Protein AF-A0A498M0D1-F1 (afdb_monomer)

Organism: Labeo rohita (NCBI:txid84645)

Structure (mmCIF, N/CA/C/O backbone):
data_AF-A0A498M0D1-F1
#
_entry.id   AF-A0A498M0D1-F1
#
loop_
_atom_site.group_PDB
_atom_site.id
_atom_site.type_symbol
_atom_site.label_atom_id
_atom_site.label_alt_id
_atom_site.label_comp_id
_atom_site.label_asym_id
_atom_site.label_entity_id
_atom_site.label_seq_id
_atom_site.pdbx_PDB_ins_code
_atom_site.Cartn_x
_atom_site.Cartn_y
_atom_site.Cartn_z
_atom_site.occupancy
_atom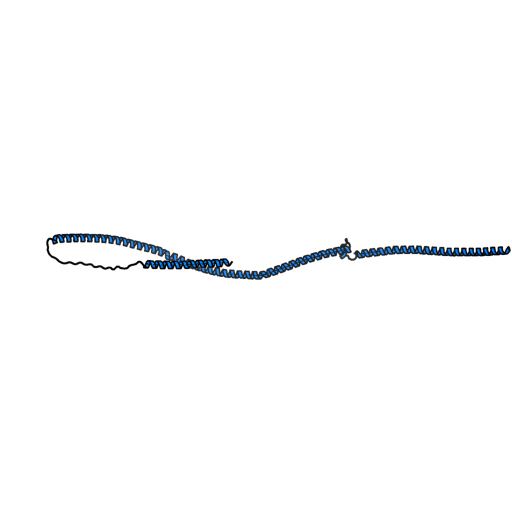_site.B_iso_or_equiv
_atom_site.auth_seq_id
_atom_site.auth_comp_id
_atom_site.auth_asym_id
_atom_site.auth_atom_id
_atom_site.pdbx_PDB_model_num
ATOM 1 N N . MET A 1 1 ? -21.155 -24.812 27.398 1.00 53.28 1 MET A N 1
ATOM 2 C CA . MET A 1 1 ? -21.238 -24.329 28.793 1.00 53.28 1 MET A CA 1
ATOM 3 C C . MET A 1 1 ? -22.606 -24.640 29.416 1.00 53.28 1 MET A C 1
ATOM 5 O O . MET A 1 1 ? -22.862 -24.181 30.516 1.00 53.28 1 MET A O 1
ATOM 9 N N . ASP A 1 2 ? -23.469 -25.435 28.761 1.00 56.06 2 ASP A N 1
ATOM 10 C CA . ASP A 1 2 ? -24.829 -25.726 29.251 1.00 56.06 2 ASP A CA 1
ATOM 11 C C . ASP A 1 2 ? -24.933 -26.998 30.116 1.00 56.06 2 ASP A C 1
ATOM 13 O O . ASP A 1 2 ? -25.926 -27.178 30.810 1.00 56.06 2 ASP A O 1
ATOM 17 N N . GLY A 1 3 ? -23.898 -27.852 30.126 1.00 59.16 3 GLY A N 1
ATOM 18 C CA . GLY A 1 3 ? -23.880 -29.101 30.904 1.00 59.16 3 GLY A CA 1
ATOM 19 C C . GLY A 1 3 ? -23.944 -28.883 32.419 1.00 59.16 3 GLY A C 1
ATOM 20 O O . GLY A 1 3 ? -24.734 -29.533 33.097 1.00 59.16 3 GLY A O 1
ATOM 21 N N . ASP A 1 4 ? -23.211 -27.891 32.932 1.00 62.28 4 ASP A N 1
ATOM 22 C CA . ASP A 1 4 ? -23.174 -27.584 34.370 1.00 62.28 4 ASP A CA 1
ATOM 23 C C . ASP A 1 4 ? -24.524 -27.059 34.891 1.00 62.28 4 ASP A C 1
ATOM 25 O O . ASP A 1 4 ? -24.850 -27.214 36.066 1.00 62.28 4 ASP A O 1
ATOM 29 N N . SER A 1 5 ? -25.351 -26.444 34.033 1.00 70.25 5 SER A N 1
ATOM 30 C CA . SER A 1 5 ? -26.654 -25.910 34.451 1.00 70.25 5 SER A CA 1
ATOM 31 C C . SER A 1 5 ? -27.691 -27.008 34.680 1.00 70.25 5 SER A C 1
ATOM 33 O O . SER A 1 5 ? -28.545 -26.860 35.558 1.00 70.25 5 SER A O 1
ATOM 35 N N . ASP A 1 6 ? -27.630 -28.090 33.909 1.00 79.00 6 ASP A N 1
ATOM 36 C CA . ASP A 1 6 ? -28.590 -29.187 34.010 1.00 79.00 6 ASP A CA 1
ATOM 37 C C . ASP A 1 6 ? -28.218 -30.170 35.127 1.00 79.00 6 ASP A C 1
ATOM 39 O O . ASP A 1 6 ? -29.108 -30.667 35.819 1.00 79.00 6 ASP A O 1
ATOM 43 N N . GLU A 1 7 ? -26.925 -30.340 35.411 1.00 83.69 7 GLU A N 1
ATOM 44 C CA . GLU A 1 7 ? -26.452 -31.109 36.569 1.00 83.69 7 GLU A CA 1
ATOM 45 C C . GLU A 1 7 ? -26.868 -30.449 37.899 1.00 83.69 7 GLU A C 1
ATOM 47 O O . GLU A 1 7 ? -27.375 -31.115 38.805 1.00 83.69 7 GLU A O 1
ATOM 52 N N . ILE A 1 8 ? -26.795 -29.114 37.983 1.00 83.75 8 ILE A N 1
ATOM 53 C CA . ILE A 1 8 ? -27.254 -28.350 39.156 1.00 83.75 8 ILE A CA 1
ATOM 54 C C . ILE A 1 8 ? -28.777 -28.458 39.346 1.00 83.75 8 ILE A C 1
ATOM 56 O O . ILE A 1 8 ? -29.251 -28.567 40.479 1.00 83.75 8 ILE A O 1
ATOM 60 N N . LYS A 1 9 ? -29.567 -28.445 38.263 1.00 85.31 9 LYS A N 1
ATOM 61 C CA . LYS A 1 9 ? -31.032 -28.603 38.347 1.00 85.31 9 LYS A CA 1
ATOM 62 C C . LYS A 1 9 ? -31.425 -29.986 38.852 1.00 85.31 9 LYS A C 1
ATOM 64 O O . LYS A 1 9 ? -32.325 -30.086 39.687 1.00 85.31 9 LYS A O 1
ATOM 69 N N . GLU A 1 10 ? -30.754 -31.030 38.374 1.00 90.19 10 GLU A N 1
ATOM 70 C CA . GLU A 1 10 ? -31.034 -32.400 38.804 1.00 90.19 10 GLU A CA 1
ATOM 71 C C . GLU A 1 10 ? -30.639 -32.608 40.271 1.00 90.19 10 GLU A C 1
ATOM 73 O O . GLU A 1 10 ? -31.400 -33.183 41.053 1.00 90.19 10 GLU A O 1
ATOM 78 N N . GLN A 1 11 ? -29.517 -32.022 40.698 1.00 90.88 11 GLN A N 1
ATOM 79 C CA . GLN A 1 11 ? -29.103 -32.046 42.099 1.00 90.88 11 GLN A CA 1
ATOM 80 C C . GLN A 1 11 ? -30.111 -31.330 43.014 1.00 90.88 11 GLN A C 1
ATOM 82 O O . GLN A 1 11 ? -30.456 -31.844 44.081 1.00 90.88 11 GLN A O 1
ATOM 87 N N . LEU A 1 12 ? -30.649 -30.184 42.584 1.00 89.62 12 LEU A N 1
ATOM 88 C CA . LEU A 1 12 ? -31.667 -29.450 43.340 1.00 89.62 12 LEU A CA 1
ATOM 89 C C . LEU A 1 12 ? -32.985 -30.235 43.431 1.00 89.62 12 LEU A C 1
ATOM 91 O O . LEU A 1 12 ? -33.623 -30.264 44.484 1.00 89.62 12 LEU A O 1
ATOM 95 N N . ARG A 1 13 ? -33.373 -30.921 42.351 1.00 93.69 13 ARG A N 1
ATOM 96 C CA . ARG A 1 13 ? -34.568 -31.774 42.303 1.00 93.69 13 ARG A CA 1
ATOM 97 C C . ARG A 1 13 ? -34.481 -32.934 43.295 1.00 93.69 13 ARG A C 1
ATOM 99 O O . ARG A 1 13 ? -35.429 -33.155 44.049 1.00 93.69 13 ARG A O 1
ATOM 106 N N . LEU A 1 14 ? -33.341 -33.625 43.341 1.00 93.81 14 LEU A N 1
ATOM 107 C CA . LEU A 1 14 ? -33.091 -34.702 44.306 1.00 93.81 14 LEU A CA 1
ATOM 108 C C . LEU A 1 14 ? -33.138 -34.187 45.752 1.00 93.81 14 LEU A C 1
ATOM 110 O O . LEU A 1 14 ? -33.705 -34.837 46.632 1.00 93.81 14 LEU A O 1
ATOM 114 N N . GLN A 1 15 ? -32.606 -32.986 45.995 1.00 88.62 15 GLN A N 1
ATOM 115 C CA . GLN A 1 15 ? -32.616 -32.368 47.320 1.00 88.62 15 GLN A CA 1
ATOM 116 C C . GLN A 1 15 ? -34.038 -32.009 47.791 1.00 88.62 15 GLN A C 1
ATOM 118 O O . GLN A 1 15 ? -34.379 -32.229 48.956 1.00 88.62 15 GLN A O 1
ATOM 123 N N . PHE A 1 16 ? -34.895 -31.521 46.887 1.00 91.75 16 PHE A N 1
ATOM 124 C CA . PHE A 1 16 ? -36.312 -31.267 47.174 1.00 91.75 16 PHE A CA 1
ATOM 125 C C . PHE A 1 16 ? -37.091 -32.554 47.458 1.00 91.75 16 PHE A C 1
ATOM 127 O O . PHE A 1 16 ? -37.896 -32.587 48.392 1.00 91.75 16 PHE A O 1
ATOM 134 N N . GLN A 1 17 ? -36.828 -33.621 46.702 1.00 93.75 17 GLN A N 1
ATOM 135 C CA . GLN A 1 17 ? -37.486 -34.910 46.901 1.00 93.75 17 GLN A CA 1
ATOM 136 C C . GLN A 1 17 ? -37.159 -35.513 48.277 1.00 93.75 17 GLN A C 1
ATOM 138 O O . GLN A 1 17 ? -38.070 -35.905 49.008 1.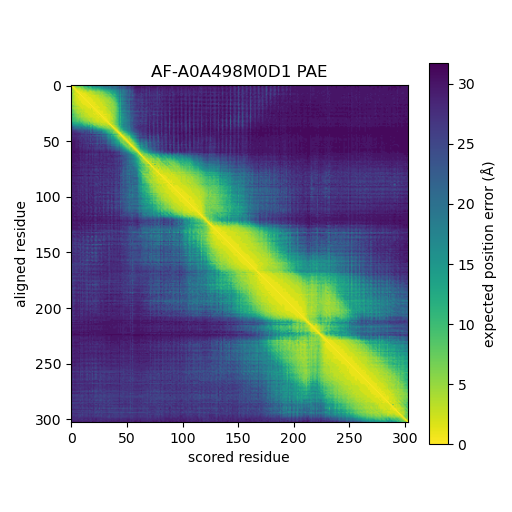00 93.75 17 GLN A O 1
ATOM 143 N N . ALA A 1 18 ? -35.885 -35.491 48.685 1.00 89.88 18 ALA A N 1
ATOM 144 C CA . ALA A 1 18 ? -35.465 -35.969 50.004 1.00 89.88 18 ALA A CA 1
ATOM 145 C C . ALA A 1 18 ? -36.118 -35.178 51.155 1.00 89.88 18 ALA A C 1
ATOM 147 O O . ALA A 1 18 ? -36.526 -35.750 52.170 1.00 89.88 18 ALA A O 1
ATOM 148 N N . LEU A 1 19 ? -36.264 -33.858 50.994 1.00 92.00 19 LEU A N 1
ATOM 149 C CA . LEU A 1 19 ? -36.920 -33.008 51.989 1.00 92.00 19 LEU A CA 1
ATOM 150 C C . LEU A 1 19 ? -38.415 -33.347 52.129 1.00 92.00 19 LEU A C 1
ATOM 152 O O . LEU A 1 19 ? -38.952 -33.364 53.241 1.00 92.00 19 LEU A O 1
ATOM 156 N N . GLN A 1 20 ? -39.081 -33.637 51.010 1.00 88.88 20 GLN A N 1
ATOM 157 C CA . GLN A 1 20 ? -40.499 -33.988 50.982 1.00 88.88 20 GLN A CA 1
ATOM 158 C C . GLN A 1 20 ? -40.753 -35.345 51.656 1.00 88.88 20 GLN A C 1
ATOM 160 O O . GLN A 1 20 ? -41.653 -35.457 52.493 1.00 88.88 20 GLN A O 1
ATOM 165 N N . GLU A 1 21 ? -39.907 -36.345 51.395 1.00 91.62 21 GLU A N 1
ATOM 166 C CA . GLU A 1 21 ? -39.961 -37.647 52.075 1.00 91.62 21 GLU A CA 1
ATOM 167 C C . GLU A 1 21 ? -39.735 -37.520 53.589 1.00 91.62 21 GLU A C 1
ATOM 169 O O . GLU A 1 21 ? -40.454 -38.129 54.389 1.00 91.62 21 GLU A O 1
ATOM 174 N N . GLN A 1 22 ? -38.798 -36.665 54.013 1.00 91.56 22 GLN A N 1
ATOM 175 C CA . GLN A 1 22 ? -38.526 -36.439 55.432 1.00 91.56 22 GLN A CA 1
ATOM 176 C C . GLN A 1 22 ? -39.728 -35.823 56.172 1.00 91.56 22 GLN A C 1
ATOM 178 O O . GLN A 1 22 ? -39.983 -36.161 57.335 1.00 91.56 22 GLN A O 1
ATOM 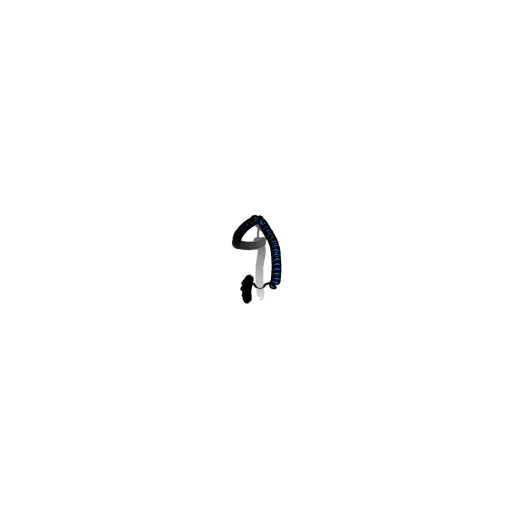183 N N . GLN A 1 23 ? -40.493 -34.935 55.526 1.00 85.31 23 GLN A N 1
ATOM 184 C CA . GLN A 1 23 ? -41.714 -34.380 56.118 1.00 85.31 23 GLN A CA 1
ATOM 185 C C . GLN A 1 23 ? -42.814 -35.436 56.274 1.00 85.31 23 GLN A C 1
ATOM 187 O O . GLN A 1 23 ? -43.438 -35.500 57.338 1.00 85.31 23 GLN A O 1
ATOM 192 N N . VAL A 1 24 ? -43.008 -36.298 55.270 1.00 88.19 24 VAL A N 1
ATOM 193 C CA . VAL A 1 24 ? -43.999 -37.388 55.327 1.00 88.19 24 VAL A CA 1
ATOM 194 C C . VAL A 1 24 ? -43.686 -38.341 56.484 1.00 88.19 24 VAL A C 1
ATOM 196 O O . VAL A 1 24 ? -44.561 -38.629 57.304 1.00 88.19 24 VAL A O 1
ATOM 199 N N . GLN A 1 25 ? -42.421 -38.736 56.646 1.00 90.75 25 GLN A N 1
ATOM 200 C CA . GLN A 1 25 ? -42.000 -39.601 57.754 1.00 90.75 25 GLN A CA 1
ATOM 201 C C . GLN A 1 25 ? -42.230 -38.965 59.137 1.00 90.75 25 GLN A C 1
ATOM 203 O O . GLN A 1 25 ? -42.614 -39.656 60.085 1.00 90.75 25 GLN A O 1
ATOM 208 N N . ARG A 1 26 ? -42.033 -37.645 59.284 1.00 88.12 26 ARG A N 1
ATOM 209 C CA . ARG A 1 26 ? -42.312 -36.933 60.550 1.00 88.12 26 ARG A CA 1
ATOM 210 C C . ARG A 1 26 ? -43.800 -36.929 60.897 1.00 88.12 26 ARG A C 1
ATOM 212 O O . ARG A 1 26 ? -44.146 -37.068 62.071 1.00 88.12 26 ARG A O 1
ATOM 219 N N . ILE A 1 27 ? -44.670 -36.772 59.900 1.00 87.94 27 ILE A N 1
ATOM 220 C CA . ILE A 1 27 ? -46.126 -36.825 60.091 1.00 87.94 27 ILE A CA 1
ATOM 221 C C . ILE A 1 27 ? -46.544 -38.238 60.508 1.00 87.94 27 ILE A C 1
ATOM 223 O O . ILE A 1 27 ? -47.302 -38.392 61.466 1.00 87.94 27 ILE A O 1
ATOM 227 N N . GLN A 1 28 ? -45.988 -39.263 59.862 1.00 85.69 28 GLN A N 1
ATOM 228 C CA . GLN A 1 28 ? -46.307 -40.659 60.154 1.00 85.69 28 GLN A CA 1
ATOM 229 C C . GLN A 1 28 ? -45.895 -41.066 61.578 1.00 85.69 28 GLN A C 1
ATOM 231 O O . GLN A 1 28 ? -46.720 -41.598 62.318 1.00 85.69 28 GLN A O 1
ATOM 236 N N . LYS A 1 29 ? -44.695 -40.675 62.035 1.00 89.69 29 LYS A N 1
ATOM 237 C CA . LYS A 1 29 ? -44.261 -40.895 63.430 1.00 89.69 29 LYS A CA 1
ATOM 238 C C . LYS A 1 29 ? -45.158 -40.199 64.461 1.00 89.69 29 LYS A C 1
ATOM 240 O O . LYS A 1 29 ? -45.427 -40.759 65.520 1.00 89.69 29 LYS A O 1
ATOM 245 N N . ARG A 1 30 ? -45.647 -38.984 64.174 1.00 83.00 30 ARG A N 1
ATOM 246 C CA . ARG A 1 30 ? -46.594 -38.282 65.066 1.00 83.00 30 ARG A CA 1
ATOM 247 C C . ARG A 1 30 ? -47.940 -38.998 65.152 1.00 83.00 30 ARG A C 1
ATOM 249 O O . ARG A 1 30 ? -48.537 -39.027 66.225 1.00 83.00 30 ARG A O 1
ATOM 256 N N . LEU A 1 31 ? -48.416 -39.560 64.041 1.00 78.00 31 LEU A N 1
ATOM 257 C CA . LEU A 1 31 ? -49.659 -40.332 64.011 1.00 78.00 31 LEU A CA 1
ATOM 258 C C . LEU A 1 31 ? -49.533 -41.642 64.795 1.00 78.00 31 LEU A C 1
ATOM 260 O O . LEU A 1 31 ? -50.461 -41.987 65.523 1.00 78.00 31 LEU A O 1
ATOM 264 N N . GLU A 1 32 ? -48.387 -42.321 64.707 1.00 80.56 32 GLU A N 1
ATOM 265 C CA . GLU A 1 32 ? -48.097 -43.524 65.495 1.00 80.56 32 GLU A CA 1
ATOM 266 C C . GLU A 1 32 ? -48.033 -43.218 66.995 1.00 80.56 32 GLU A C 1
ATOM 268 O O . GLU A 1 32 ? -48.747 -43.858 67.760 1.00 80.56 32 GLU A O 1
ATOM 273 N N . MET A 1 33 ? -47.302 -42.174 67.413 1.00 75.44 33 MET A N 1
ATOM 274 C CA . MET A 1 33 ? -47.232 -41.760 68.828 1.00 75.44 33 MET A CA 1
ATOM 275 C C . MET A 1 33 ? -48.608 -41.385 69.403 1.00 75.44 33 MET A C 1
ATOM 277 O O . MET A 1 33 ? -48.944 -41.743 70.529 1.00 75.44 33 MET A O 1
ATOM 281 N N . LYS A 1 34 ? -49.460 -40.721 68.608 1.00 73.12 34 LYS A N 1
ATOM 282 C CA . LYS A 1 34 ? -50.834 -40.367 69.009 1.00 73.12 34 LYS A CA 1
ATOM 283 C C . LYS A 1 34 ? -51.794 -41.569 69.009 1.00 73.12 34 LYS A C 1
ATOM 285 O O . LYS A 1 34 ? -52.930 -41.461 69.483 1.00 73.12 34 LYS A O 1
ATOM 290 N N . LYS A 1 35 ? -51.384 -42.703 68.434 1.00 69.69 35 LYS A N 1
ATOM 291 C CA . LYS A 1 35 ? -52.111 -43.974 68.513 1.00 69.69 35 LYS A CA 1
ATOM 292 C C . LYS A 1 35 ? -51.729 -44.726 69.791 1.00 69.69 35 LYS A C 1
ATOM 294 O O . LYS A 1 35 ? -52.626 -45.231 70.449 1.00 69.69 35 LYS A O 1
ATOM 299 N N . THR A 1 36 ? -50.457 -44.700 70.194 1.00 60.38 36 THR A N 1
ATOM 300 C CA . THR A 1 36 ? -49.970 -45.334 71.433 1.00 60.38 36 THR A CA 1
ATOM 301 C C . THR A 1 36 ? -50.411 -44.626 72.717 1.00 60.38 36 THR A C 1
ATOM 303 O O . THR A 1 36 ? -50.593 -45.292 73.730 1.00 60.38 36 THR A O 1
ATOM 306 N N . GLU A 1 37 ? -50.628 -43.305 72.703 1.00 57.00 37 GLU A N 1
ATOM 307 C CA . GLU A 1 37 ? -51.118 -42.584 73.896 1.00 57.00 37 GLU A CA 1
ATOM 308 C C . GLU A 1 37 ? -52.621 -42.753 74.172 1.00 57.00 37 GLU A C 1
ATOM 310 O O . GLU A 1 37 ? -53.064 -42.498 75.288 1.00 57.00 37 GLU A O 1
ATOM 315 N N . ARG A 1 38 ? -53.421 -43.213 73.200 1.00 52.75 38 ARG A N 1
ATOM 316 C CA . ARG A 1 38 ? -54.873 -43.397 73.390 1.00 52.75 38 ARG A CA 1
ATOM 317 C C . ARG A 1 38 ? -55.269 -44.701 74.093 1.00 52.75 38 ARG A C 1
ATOM 319 O O . ARG A 1 38 ? -56.415 -44.805 74.506 1.00 52.75 38 ARG A O 1
ATOM 326 N N . ASP A 1 39 ? -54.339 -45.635 74.292 1.00 50.53 39 ASP A N 1
ATOM 327 C CA . ASP A 1 39 ? -54.596 -46.930 74.950 1.00 50.53 39 ASP A CA 1
ATOM 328 C C . ASP A 1 39 ? -54.355 -46.924 76.476 1.00 50.53 39 ASP A C 1
ATOM 330 O O . ASP A 1 39 ? -54.381 -47.973 77.117 1.00 50.53 39 ASP A O 1
ATOM 334 N N . LYS A 1 40 ? -54.120 -45.760 77.101 1.00 55.38 40 LYS A N 1
ATOM 335 C CA . LYS A 1 40 ? -53.915 -45.651 78.557 1.00 55.38 40 LYS A CA 1
ATOM 336 C C . LYS A 1 40 ? -54.735 -44.512 79.160 1.00 55.38 40 LYS A C 1
ATOM 338 O O . LYS A 1 40 ? -54.225 -43.401 79.256 1.00 55.38 40 LYS A O 1
ATOM 343 N N . THR A 1 41 ? -55.977 -44.762 79.582 1.00 39.19 41 THR A N 1
ATOM 344 C CA . THR A 1 41 ? -56.642 -44.045 80.700 1.00 39.19 41 THR A CA 1
ATOM 345 C C . THR A 1 41 ? -58.009 -44.667 81.028 1.00 39.19 41 THR A C 1
ATOM 347 O O . THR A 1 41 ? -58.878 -44.753 80.168 1.00 39.19 41 THR A O 1
ATOM 350 N N . ASP A 1 42 ? -58.173 -45.093 82.284 1.00 41.56 42 ASP A N 1
ATOM 351 C CA . ASP A 1 42 ? -59.377 -45.675 82.904 1.00 41.56 42 ASP A CA 1
ATOM 352 C C . ASP A 1 42 ? -60.036 -44.614 83.825 1.00 41.56 42 ASP A C 1
ATOM 354 O O . ASP A 1 42 ? -59.291 -43.956 84.563 1.00 41.56 42 ASP A O 1
ATOM 358 N N . PRO A 1 43 ? -61.366 -44.369 83.797 1.00 51.25 43 PRO A N 1
ATOM 359 C CA . PRO A 1 43 ? -62.006 -43.333 84.606 1.00 51.25 43 PRO A CA 1
ATOM 360 C C . PRO A 1 43 ? -62.969 -43.914 85.654 1.00 51.25 43 PRO A C 1
ATOM 362 O O . PRO A 1 43 ? -63.992 -44.484 85.290 1.00 51.25 43 PRO A O 1
ATOM 365 N N . ASN A 1 44 ? -62.729 -43.677 86.951 1.00 36.59 44 ASN A N 1
ATOM 366 C CA . ASN A 1 44 ? -63.823 -43.552 87.927 1.00 36.59 44 ASN A CA 1
ATOM 367 C C . ASN A 1 44 ? -63.377 -43.003 89.293 1.00 36.59 44 ASN A C 1
ATOM 369 O O . ASN A 1 44 ? -62.556 -43.600 89.983 1.00 36.59 44 ASN A O 1
ATOM 373 N N . ALA A 1 45 ? -64.005 -41.905 89.714 1.00 39.53 45 ALA A N 1
ATOM 374 C CA . ALA A 1 45 ? -64.087 -41.456 91.103 1.00 39.53 45 ALA A CA 1
ATOM 375 C C . ALA A 1 45 ? -65.427 -40.726 91.313 1.00 39.53 45 ALA A C 1
ATOM 377 O O . ALA A 1 45 ? -65.777 -39.883 90.483 1.00 39.53 45 ALA A O 1
ATOM 378 N N . PRO A 1 46 ? -66.150 -40.993 92.416 1.00 42.56 46 PRO A N 1
ATOM 379 C CA . PRO A 1 46 ? -67.137 -40.053 92.945 1.00 42.56 46 PRO A CA 1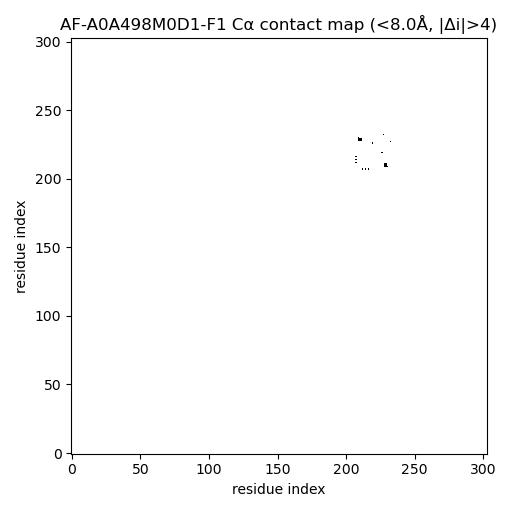
ATOM 380 C C . PRO A 1 46 ? -66.920 -39.736 94.447 1.00 42.56 46 PRO A C 1
ATOM 382 O O . PRO A 1 46 ? -66.496 -40.615 95.199 1.00 42.56 46 PRO A O 1
ATOM 385 N N . PRO A 1 47 ? -67.230 -38.508 94.917 1.00 51.97 47 PRO A N 1
ATOM 386 C CA . PRO A 1 47 ? -67.194 -38.136 96.336 1.00 51.97 47 PRO A CA 1
ATOM 387 C C . PRO A 1 47 ? -68.607 -37.933 96.922 1.00 51.97 47 PRO A C 1
ATOM 389 O O . PRO A 1 47 ? -69.491 -37.494 96.192 1.00 51.97 47 PRO A O 1
ATOM 392 N N . LEU A 1 48 ? -68.804 -38.150 98.234 1.00 34.38 48 LEU A N 1
ATOM 393 C CA . LEU A 1 48 ? -69.513 -37.199 99.116 1.00 34.38 48 LEU A CA 1
ATOM 394 C C . LEU A 1 48 ? -69.515 -37.598 100.611 1.00 34.38 48 LEU A C 1
ATOM 396 O O . LEU A 1 48 ? -69.426 -38.762 100.981 1.00 34.38 48 LEU A O 1
ATOM 400 N N . SER A 1 49 ? -69.649 -36.547 101.416 1.00 40.50 49 SER A N 1
ATOM 401 C CA . SER A 1 49 ? -69.758 -36.352 102.869 1.00 40.50 49 SER A CA 1
ATOM 402 C C . SER A 1 49 ? -71.025 -36.877 103.568 1.00 40.50 49 SER A C 1
ATOM 404 O O . SER A 1 49 ? -72.090 -36.832 102.958 1.00 40.50 49 SER A O 1
ATOM 406 N N . SER A 1 50 ? -70.964 -37.110 104.892 1.00 32.62 50 SER A N 1
ATOM 407 C CA . SER A 1 50 ? -72.034 -36.716 105.840 1.00 32.62 50 SER A CA 1
ATOM 408 C C . SER A 1 50 ? -71.575 -36.744 107.309 1.00 32.62 50 SER A C 1
ATOM 410 O O . SER A 1 50 ? -70.908 -37.684 107.735 1.00 32.62 50 SER A O 1
ATOM 412 N N . LEU A 1 51 ? -71.970 -35.712 108.056 1.00 36.62 51 LEU A N 1
ATOM 413 C CA . LEU A 1 51 ? -71.816 -35.493 109.499 1.00 36.62 51 LEU A CA 1
ATOM 414 C C . LEU A 1 51 ? -73.082 -35.923 110.274 1.00 36.62 51 LEU A C 1
ATOM 416 O O . LEU A 1 51 ? -74.140 -36.100 109.676 1.00 36.62 51 LEU A O 1
ATOM 420 N N . ASP A 1 52 ? -72.916 -35.940 111.601 1.00 32.66 52 ASP A N 1
ATOM 421 C CA . ASP A 1 52 ? -73.896 -35.742 112.688 1.00 32.66 52 ASP A CA 1
ATOM 422 C C . ASP A 1 52 ? -74.632 -36.928 113.355 1.00 32.66 52 ASP A C 1
ATOM 424 O O . ASP A 1 52 ? -75.663 -37.434 112.921 1.00 32.66 52 ASP A O 1
ATOM 428 N N . ASN A 1 53 ? -74.024 -37.309 114.486 1.00 42.75 53 ASN A N 1
ATOM 429 C CA . ASN A 1 53 ? -74.510 -37.454 115.870 1.00 42.75 53 ASN A CA 1
ATOM 430 C C . ASN A 1 53 ? -75.977 -37.084 116.218 1.00 42.75 53 ASN A C 1
ATOM 432 O O . ASN A 1 53 ? -76.474 -36.063 115.756 1.00 42.75 53 ASN A O 1
ATOM 436 N N . ILE A 1 54 ? -76.590 -37.835 117.157 1.00 37.97 54 ILE A N 1
ATOM 437 C CA . ILE A 1 54 ? -77.201 -37.367 118.436 1.00 37.97 54 ILE A CA 1
ATOM 438 C C . ILE A 1 54 ? -77.850 -38.545 119.214 1.00 37.97 54 ILE A C 1
ATOM 440 O O . ILE A 1 54 ? -78.743 -39.221 118.714 1.00 37.97 54 ILE A O 1
ATOM 444 N N . SER A 1 55 ? -77.344 -38.725 120.445 1.00 41.62 55 SER A N 1
ATOM 445 C CA . SER A 1 55 ? -77.944 -39.042 121.768 1.00 41.62 55 SER A CA 1
ATOM 446 C C . SER A 1 55 ? -79.342 -39.671 121.935 1.00 41.62 55 SER A C 1
ATOM 448 O O . SER A 1 55 ? -80.291 -39.244 121.288 1.00 41.62 55 SER A O 1
ATOM 450 N N . PHE A 1 56 ? -79.458 -40.571 122.930 1.00 29.02 56 PHE A N 1
ATOM 451 C CA . PHE A 1 56 ? -80.378 -40.596 124.106 1.00 29.02 56 PHE A CA 1
ATOM 452 C C . PHE A 1 56 ? -80.221 -41.998 124.774 1.00 29.02 56 PHE A C 1
ATOM 454 O O . PHE A 1 56 ? -79.879 -42.943 124.070 1.00 29.02 56 PHE A O 1
ATOM 461 N N . THR A 1 57 ? -80.335 -42.282 126.077 1.00 34.50 57 THR A N 1
ATOM 462 C CA . THR A 1 57 ? -81.172 -41.807 127.198 1.00 34.50 57 THR A CA 1
ATOM 463 C C . THR A 1 57 ? -80.578 -42.360 128.509 1.00 34.50 57 THR A C 1
ATOM 465 O O . THR A 1 57 ? -79.890 -43.380 128.496 1.00 34.50 57 THR A O 1
ATOM 468 N N . GLU A 1 58 ? -80.904 -41.686 129.608 1.00 36.72 58 GLU A N 1
ATOM 469 C CA . GLU A 1 58 ? -80.606 -41.956 131.021 1.00 36.72 58 GLU A CA 1
ATOM 470 C C . GLU A 1 58 ? -81.147 -43.305 131.543 1.00 36.72 58 GLU A C 1
ATOM 472 O O . GLU A 1 58 ? -82.204 -43.751 131.102 1.00 36.72 58 GLU A O 1
ATOM 477 N N . GLU A 1 59 ? -80.430 -43.936 132.486 1.00 34.16 59 GLU A N 1
ATOM 478 C CA . GLU A 1 59 ? -80.855 -44.194 133.884 1.00 34.16 59 GLU A CA 1
ATOM 479 C C . GLU A 1 59 ? -79.930 -45.231 134.579 1.00 34.16 59 GLU A C 1
ATOM 481 O O . GLU A 1 59 ? -79.287 -46.052 133.926 1.00 34.16 59 GLU A O 1
ATOM 486 N N . ASP A 1 60 ? -79.891 -45.152 135.914 1.00 38.59 60 ASP A N 1
ATOM 487 C CA . ASP A 1 60 ? -79.135 -45.908 136.933 1.00 38.59 60 ASP A CA 1
ATOM 488 C C . ASP A 1 60 ? -77.729 -45.393 137.328 1.00 38.59 60 ASP A C 1
ATOM 490 O O . ASP A 1 60 ? -76.685 -45.737 136.763 1.00 38.59 60 ASP A O 1
ATOM 494 N N . ASP A 1 61 ? -77.772 -44.557 138.376 1.00 49.56 61 ASP A N 1
ATOM 495 C CA . ASP A 1 61 ? -76.716 -43.908 139.159 1.00 49.56 61 ASP A CA 1
ATOM 496 C C . ASP A 1 61 ? -75.963 -44.879 140.091 1.00 49.56 61 ASP A C 1
ATOM 498 O O . ASP A 1 61 ? -76.571 -45.652 140.831 1.00 49.56 61 ASP A O 1
ATOM 502 N N . ASP A 1 62 ? -74.627 -44.788 140.062 1.00 52.09 62 ASP A N 1
ATOM 503 C CA . ASP A 1 62 ? -73.686 -44.708 141.214 1.00 52.09 62 ASP A CA 1
ATOM 504 C C . ASP A 1 62 ? -72.339 -45.422 140.920 1.00 52.09 62 ASP A C 1
ATOM 506 O O . ASP A 1 62 ? -71.296 -45.083 141.471 1.00 52.09 62 ASP A O 1
ATOM 510 N N . MET A 1 63 ? -72.291 -46.336 139.939 1.00 52.56 63 MET A N 1
ATOM 511 C CA . MET A 1 63 ? -71.027 -46.813 139.316 1.00 52.56 63 MET A CA 1
ATOM 512 C C . MET A 1 63 ? -70.719 -46.119 137.979 1.00 52.56 63 MET A C 1
ATOM 514 O O . MET A 1 63 ? -69.571 -46.072 137.528 1.00 52.56 63 MET A O 1
ATOM 518 N N . THR A 1 64 ? -71.750 -45.550 137.365 1.00 52.59 64 THR A N 1
ATOM 519 C CA . THR A 1 64 ? -71.744 -44.676 136.186 1.00 52.59 64 THR A CA 1
ATOM 520 C C . THR A 1 64 ? -71.162 -43.306 136.499 1.00 52.59 64 THR A C 1
ATOM 522 O O . THR A 1 64 ? -70.520 -42.733 135.631 1.00 52.59 64 THR A O 1
ATOM 525 N N . ASP A 1 65 ? -71.294 -42.801 137.726 1.00 54.62 65 ASP A N 1
ATOM 526 C CA . ASP A 1 65 ? -70.939 -41.417 138.059 1.00 54.62 65 ASP A CA 1
ATOM 527 C C . ASP A 1 65 ? -69.416 -41.206 138.183 1.00 54.62 65 ASP A C 1
ATOM 529 O O . ASP A 1 65 ? -68.860 -40.224 137.696 1.00 54.62 65 ASP A O 1
ATOM 533 N N . VAL A 1 66 ? -68.682 -42.200 138.701 1.00 55.12 66 VAL A N 1
ATOM 534 C CA . VAL A 1 66 ? -67.203 -42.194 138.708 1.00 55.12 66 VAL A CA 1
ATOM 535 C C . VAL A 1 66 ? -66.633 -42.397 137.298 1.00 55.12 66 VAL A C 1
ATOM 537 O O . VAL A 1 66 ? -65.606 -41.810 136.947 1.00 55.12 66 VAL A O 1
ATOM 540 N N . PHE A 1 67 ? -67.290 -43.218 136.472 1.00 55.97 67 PHE A N 1
ATOM 541 C CA . PHE A 1 67 ? -66.893 -43.446 135.081 1.00 55.97 67 PHE A CA 1
ATOM 542 C C . PHE A 1 67 ? -67.188 -42.219 134.208 1.00 55.97 67 PHE A C 1
ATOM 544 O O . PHE A 1 67 ? -66.301 -41.762 133.492 1.00 55.97 67 PHE A O 1
ATOM 551 N N . ASN A 1 68 ? -68.373 -41.622 134.343 1.00 60.88 68 ASN A N 1
ATOM 552 C CA . ASN A 1 68 ? -68.788 -40.404 133.656 1.00 60.88 68 ASN A CA 1
ATOM 553 C C . ASN A 1 68 ? -67.968 -39.199 134.107 1.00 60.88 68 ASN A C 1
ATOM 555 O O . ASN A 1 68 ? -67.511 -38.454 133.253 1.00 60.88 68 ASN A O 1
ATOM 559 N N . ALA A 1 69 ? -67.673 -39.030 135.399 1.00 65.12 69 ALA A N 1
ATOM 560 C CA . ALA A 1 69 ? -66.783 -37.963 135.854 1.00 65.12 69 ALA A CA 1
ATOM 561 C C . ALA A 1 69 ? -65.381 -38.092 135.239 1.00 65.12 69 ALA A C 1
ATOM 563 O O . ALA A 1 69 ? -64.791 -37.095 134.831 1.00 65.12 69 ALA A O 1
ATOM 564 N N . ARG A 1 70 ? -64.856 -39.318 135.106 1.00 64.62 70 ARG A N 1
ATOM 565 C CA . ARG A 1 70 ? -63.534 -39.568 134.511 1.00 64.62 70 ARG A CA 1
ATOM 566 C C . ARG A 1 70 ? -63.524 -39.415 132.990 1.00 64.62 70 ARG A C 1
ATOM 568 O O . ARG A 1 70 ? -62.551 -38.899 132.449 1.00 64.62 70 ARG A O 1
ATOM 575 N N . VAL A 1 71 ? -64.589 -39.833 132.309 1.00 66.69 71 VAL A N 1
ATOM 576 C CA . VAL A 1 71 ? -64.769 -39.636 130.863 1.00 66.69 71 VAL A CA 1
ATOM 577 C C . VAL A 1 71 ? -64.967 -38.155 130.551 1.00 66.69 71 VAL A C 1
ATOM 579 O O . VAL A 1 71 ? -64.254 -37.632 129.707 1.00 66.69 71 VAL A O 1
ATOM 582 N N . MET A 1 72 ? -65.812 -37.449 131.302 1.00 70.38 72 MET A N 1
ATOM 583 C CA . MET A 1 72 ? -66.020 -36.004 131.170 1.00 70.38 72 MET A CA 1
ATOM 584 C C . MET A 1 72 ? -64.753 -35.211 131.492 1.00 70.38 72 MET A C 1
ATOM 586 O O . MET A 1 72 ? -64.465 -34.211 130.840 1.00 70.38 72 MET A O 1
ATOM 590 N N . GLN A 1 73 ? -63.964 -35.642 132.478 1.00 71.12 73 GLN A N 1
ATOM 591 C CA . GLN A 1 73 ? -62.685 -35.008 132.786 1.00 71.12 73 GLN A CA 1
ATOM 592 C C . GLN A 1 73 ? -61.650 -35.250 131.677 1.00 71.12 73 GLN A C 1
ATOM 594 O O . GLN A 1 73 ? -60.981 -34.300 131.279 1.00 71.12 73 GLN A O 1
ATOM 599 N N . ASN A 1 74 ? -61.576 -36.467 131.126 1.00 76.50 74 ASN A N 1
ATOM 600 C CA . ASN A 1 74 ? -60.731 -36.780 129.969 1.00 76.50 74 ASN A CA 1
ATOM 601 C C . ASN A 1 74 ? -61.163 -36.016 128.709 1.00 76.50 74 ASN A C 1
ATOM 603 O O . ASN A 1 74 ? -60.314 -35.522 127.976 1.00 76.50 74 ASN A O 1
ATOM 607 N N . GLU A 1 75 ? -62.464 -35.897 128.443 1.00 77.94 75 GLU A N 1
ATOM 608 C CA . GLU A 1 75 ? -62.989 -35.114 127.320 1.00 77.94 75 GLU A CA 1
ATOM 609 C C . GLU A 1 75 ? -62.705 -33.624 127.500 1.00 77.94 75 GLU A C 1
ATOM 611 O O . GLU A 1 75 ? -62.320 -32.947 126.551 1.00 77.94 75 GLU A O 1
ATOM 616 N N . ASN A 1 76 ? -62.827 -33.101 128.720 1.00 74.38 76 ASN A N 1
ATOM 617 C CA . ASN A 1 76 ? -62.496 -31.709 129.010 1.00 74.38 76 ASN A CA 1
ATOM 618 C C . ASN A 1 76 ? -60.989 -31.443 128.848 1.00 74.38 76 ASN A C 1
ATOM 620 O O . ASN A 1 76 ? -60.606 -30.407 128.311 1.00 74.38 76 ASN A O 1
ATOM 624 N N . GLU A 1 77 ? -60.130 -32.386 129.238 1.00 80.81 77 GLU A N 1
ATOM 625 C CA . GLU A 1 77 ? -58.684 -32.307 128.999 1.00 80.81 77 GLU A CA 1
ATOM 626 C C . GLU A 1 77 ? -58.359 -32.359 127.494 1.00 80.81 77 GLU A C 1
ATOM 628 O O . GLU A 1 77 ? -57.648 -31.491 126.991 1.00 80.81 77 GLU A O 1
ATOM 633 N N . GLN A 1 78 ? -58.988 -33.263 126.734 1.00 82.75 78 GLN A N 1
ATOM 634 C CA . GLN A 1 78 ? -58.839 -33.342 125.274 1.00 82.75 78 GLN A CA 1
ATOM 635 C C . GLN A 1 78 ? -59.330 -32.083 124.550 1.00 82.75 78 GLN A C 1
ATOM 637 O O . GLN A 1 78 ? -58.688 -31.613 123.612 1.00 82.75 78 GLN A O 1
ATOM 642 N N . LEU A 1 79 ? -60.454 -31.504 124.979 1.00 85.62 79 LEU A N 1
ATOM 643 C CA . LEU A 1 79 ? -60.959 -30.247 124.427 1.00 85.62 79 LEU A CA 1
ATOM 644 C C . LEU A 1 79 ? -60.022 -29.080 124.751 1.00 85.62 79 LEU A C 1
ATOM 646 O O . LEU A 1 79 ? -59.811 -28.213 123.902 1.00 85.62 79 LEU A O 1
ATOM 650 N N . GLN A 1 80 ? -59.432 -29.048 125.947 1.00 84.50 80 GLN A N 1
ATOM 651 C CA . GLN A 1 80 ? -58.450 -28.028 126.320 1.00 84.50 80 GLN A CA 1
ATOM 652 C C . GLN A 1 80 ? -57.156 -28.148 125.508 1.00 84.50 80 GLN A C 1
ATOM 654 O O . GLN A 1 80 ? -56.619 -27.121 125.077 1.00 84.50 80 GLN A O 1
ATOM 659 N N . ASP A 1 81 ? -56.689 -29.368 125.251 1.00 87.56 81 ASP A N 1
ATOM 660 C CA . ASP A 1 81 ? -55.539 -29.627 124.385 1.00 87.56 81 ASP A CA 1
ATOM 661 C C . ASP A 1 81 ? -55.842 -29.257 122.930 1.00 87.56 81 ASP A C 1
ATOM 663 O O . ASP A 1 81 ? -55.063 -28.533 122.310 1.00 87.56 81 ASP A O 1
ATOM 667 N N . TYR A 1 82 ? -57.026 -29.603 122.417 1.00 89.56 82 TYR A N 1
ATOM 668 C CA . TYR A 1 82 ? -57.455 -29.208 121.074 1.00 89.56 82 TYR A CA 1
ATOM 669 C C . TYR A 1 82 ? -57.557 -27.683 120.919 1.00 89.56 82 TYR A C 1
ATOM 671 O O . TYR A 1 82 ? -57.116 -27.110 119.922 1.00 89.56 82 TYR A O 1
ATOM 679 N N . VAL A 1 83 ? -58.076 -26.977 121.930 1.00 87.88 83 VAL A N 1
ATOM 680 C CA . VAL A 1 83 ? -58.106 -25.504 121.946 1.00 87.88 83 VAL A CA 1
ATOM 681 C C . VAL A 1 83 ? -56.693 -24.917 121.966 1.00 87.88 83 VAL A C 1
ATOM 683 O O . VAL A 1 83 ? -56.456 -23.877 121.342 1.00 87.88 83 VAL A O 1
ATOM 686 N N . ARG A 1 84 ? -55.747 -25.556 122.661 1.00 90.38 84 ARG A N 1
ATOM 687 C CA . ARG A 1 84 ? -54.345 -25.126 122.688 1.00 90.38 84 ARG A CA 1
ATOM 688 C C . ARG A 1 84 ? -53.675 -25.330 121.333 1.00 90.38 84 ARG A C 1
ATOM 690 O O . ARG A 1 84 ? -53.101 -24.379 120.812 1.00 90.38 84 ARG A O 1
ATOM 697 N N . GLU A 1 85 ? -53.835 -26.500 120.723 1.00 89.62 85 GLU A N 1
ATOM 698 C CA . GLU A 1 85 ? -53.323 -26.792 119.381 1.00 89.62 85 GLU A CA 1
ATOM 699 C C . GLU A 1 85 ? -53.897 -25.842 118.3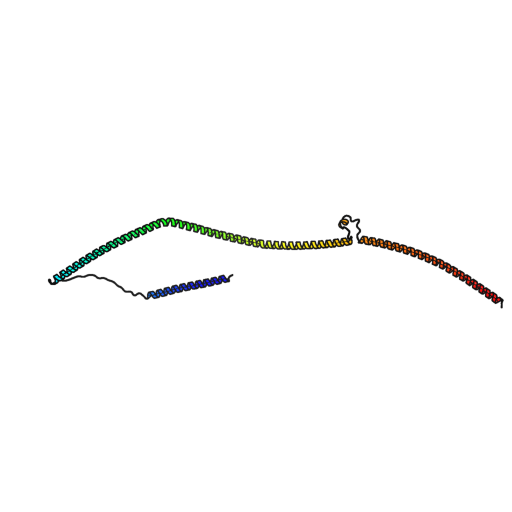27 1.00 89.62 85 GLU A C 1
ATOM 701 O O . GLU A 1 85 ? -53.151 -25.301 117.514 1.00 89.62 85 GLU A O 1
ATOM 706 N N . LEU A 1 86 ? -55.202 -25.556 118.371 1.00 89.25 86 LEU A N 1
ATOM 707 C CA . LEU A 1 86 ? -55.827 -24.586 117.469 1.00 89.25 86 LEU A CA 1
ATOM 708 C C . LEU A 1 86 ? -55.325 -23.157 117.693 1.00 89.25 86 LEU A C 1
ATOM 710 O O . LEU A 1 86 ? -55.254 -22.371 116.744 1.00 89.25 86 LEU A O 1
ATOM 714 N N . ARG A 1 87 ? -54.988 -22.780 118.931 1.00 91.88 87 ARG A N 1
ATOM 715 C CA . ARG A 1 87 ? -54.367 -21.478 119.216 1.00 91.88 87 ARG A CA 1
ATOM 716 C C . ARG A 1 87 ? -52.946 -21.408 118.676 1.00 91.88 87 ARG A C 1
ATOM 718 O O . ARG A 1 87 ? -52.600 -20.402 118.056 1.00 91.88 87 ARG A O 1
ATOM 725 N N . ASP A 1 88 ? -52.163 -22.460 118.865 1.00 93.81 88 ASP A N 1
ATOM 726 C CA . ASP A 1 88 ? -50.797 -22.545 118.350 1.00 93.81 88 ASP A CA 1
ATOM 727 C C . ASP A 1 88 ? -50.792 -22.561 116.815 1.00 93.81 88 ASP A C 1
ATOM 729 O O . ASP A 1 88 ? -50.002 -21.851 116.187 1.00 93.81 88 ASP A O 1
ATOM 733 N N . GLU A 1 89 ? -51.732 -23.279 116.192 1.00 93.50 89 GLU A N 1
ATOM 734 C CA . GLU A 1 89 ? -51.912 -23.299 114.741 1.00 93.50 89 GLU A CA 1
ATOM 735 C C . GLU A 1 89 ? -52.332 -21.936 114.194 1.00 93.50 89 GLU A C 1
ATOM 737 O O . GLU A 1 89 ? -51.714 -21.437 113.254 1.00 93.50 89 GLU A O 1
ATOM 742 N N . ASN A 1 90 ? -53.300 -21.267 114.826 1.00 91.00 90 ASN A N 1
ATOM 743 C CA . ASN A 1 90 ? -53.640 -19.892 114.463 1.00 91.00 90 ASN A CA 1
ATOM 744 C C . ASN A 1 90 ? -52.430 -18.956 114.599 1.00 91.00 90 ASN A C 1
ATOM 746 O O . ASN A 1 90 ? -52.194 -18.124 113.723 1.00 91.00 90 ASN A O 1
ATOM 750 N N . GLY A 1 91 ? -51.618 -19.115 115.649 1.00 94.88 91 GLY A N 1
ATOM 751 C CA . GLY A 1 91 ? -50.370 -18.370 115.819 1.00 94.88 91 GLY A CA 1
ATOM 752 C C . GLY A 1 91 ? -49.381 -18.589 114.667 1.00 94.88 91 GLY A C 1
ATOM 753 O O . GLY A 1 91 ? -48.822 -17.623 114.135 1.00 94.88 91 GLY A O 1
ATOM 754 N N . ARG A 1 92 ? -49.198 -19.842 114.227 1.00 95.75 92 ARG A N 1
ATOM 755 C CA . ARG A 1 92 ? -48.361 -20.188 113.064 1.00 95.75 92 ARG A CA 1
ATOM 756 C C . ARG A 1 92 ? -48.903 -19.588 111.768 1.00 95.75 92 ARG A C 1
ATOM 758 O O . ARG A 1 92 ? -48.131 -18.999 111.009 1.00 95.75 92 ARG A O 1
ATOM 765 N N . LEU A 1 93 ? -50.213 -19.675 111.542 1.00 94.12 93 LEU A N 1
ATOM 766 C CA . LEU A 1 93 ? -50.867 -19.125 110.354 1.00 94.12 93 LEU A CA 1
ATOM 767 C C . LEU A 1 93 ? -50.728 -17.600 110.272 1.00 94.12 93 LEU A C 1
ATOM 769 O O . LEU A 1 93 ? -50.379 -17.089 109.210 1.00 94.12 93 LEU A O 1
ATOM 773 N N . TYR A 1 94 ? -50.901 -16.865 111.377 1.00 95.00 94 TYR A N 1
ATOM 774 C CA . TYR A 1 94 ? -50.686 -15.411 111.388 1.00 95.00 94 TYR A CA 1
ATOM 775 C C . TYR A 1 94 ? -49.245 -15.026 111.043 1.00 95.00 94 TYR A C 1
ATOM 777 O O . TYR A 1 94 ? -49.019 -14.052 110.319 1.00 95.00 94 TYR A O 1
ATOM 785 N N . LYS A 1 95 ? -48.263 -15.795 111.526 1.00 95.00 95 LYS A N 1
ATOM 786 C CA . LYS A 1 95 ? -46.855 -15.556 111.199 1.00 95.00 95 LYS A CA 1
ATOM 787 C C . LYS A 1 95 ? -46.579 -15.787 109.711 1.00 95.00 95 LYS A C 1
ATOM 789 O O . LYS A 1 95 ? -45.983 -14.926 109.070 1.00 95.00 95 LYS A O 1
ATOM 794 N N . LEU A 1 96 ? -47.073 -16.894 109.154 1.00 95.62 96 LEU A N 1
ATOM 795 C CA . LEU A 1 96 ? -46.920 -17.206 107.732 1.00 95.62 96 LEU A CA 1
ATOM 796 C C . LEU A 1 96 ? -47.619 -16.172 106.836 1.00 95.62 96 LEU A C 1
ATOM 798 O O . LEU A 1 96 ? -47.069 -15.768 105.812 1.00 95.62 96 LEU A O 1
ATOM 802 N N . LEU A 1 97 ? -48.808 -15.711 107.232 1.00 94.25 97 LEU A N 1
ATOM 803 C CA . LEU A 1 97 ? -49.544 -14.669 106.519 1.00 94.25 97 LEU A CA 1
ATOM 804 C C . LEU A 1 97 ? -48.738 -13.361 106.472 1.00 94.25 97 LEU A C 1
ATOM 806 O O . LEU A 1 97 ? -48.547 -12.798 105.398 1.00 94.25 97 LEU A O 1
ATOM 810 N N . SER A 1 98 ? -48.175 -12.944 107.610 1.00 94.62 98 SER A N 1
ATOM 811 C CA . SER A 1 98 ? -47.302 -11.766 107.701 1.00 94.62 98 SER A CA 1
ATOM 812 C C . SER A 1 98 ? -46.057 -11.889 106.811 1.00 94.62 98 SER A C 1
ATOM 814 O O . SER A 1 98 ? -45.715 -10.956 106.081 1.00 94.62 98 SER A O 1
ATOM 816 N N . GLU A 1 99 ? -45.402 -13.054 106.800 1.00 94.75 99 GLU A N 1
ATOM 817 C CA . GLU A 1 99 ? -44.254 -13.321 105.923 1.00 94.75 99 GLU A CA 1
ATOM 818 C C . GLU A 1 99 ? -44.631 -13.197 104.435 1.00 94.75 99 GLU A C 1
ATOM 820 O O . GLU A 1 99 ? -43.920 -12.544 103.662 1.00 94.75 99 GLU A O 1
ATOM 825 N N . LYS A 1 100 ? -45.782 -13.752 104.031 1.00 95.88 100 LYS A N 1
ATOM 826 C CA . LYS A 1 100 ? -46.281 -13.664 102.650 1.00 95.88 100 LYS A CA 1
ATOM 827 C C . LYS A 1 100 ? -46.702 -12.248 102.265 1.00 95.88 100 LYS A C 1
ATOM 829 O O . LYS A 1 100 ? -46.419 -11.823 101.145 1.00 95.88 100 LYS A O 1
ATOM 834 N N . ASP A 1 101 ? -47.292 -11.484 103.178 1.00 95.81 101 ASP A N 1
ATOM 835 C CA . ASP A 1 101 ? -47.636 -10.079 102.942 1.00 95.81 101 ASP A CA 1
ATOM 836 C C . ASP A 1 101 ? -46.389 -9.215 102.707 1.00 95.81 101 ASP A C 1
ATOM 838 O O . ASP A 1 101 ? -46.368 -8.366 101.805 1.00 95.81 101 ASP A O 1
ATOM 842 N N . PHE A 1 102 ? -45.312 -9.464 103.458 1.00 96.44 102 PHE A N 1
ATOM 843 C CA . PHE A 1 102 ? -44.021 -8.815 103.227 1.00 96.44 102 PHE A CA 1
ATOM 844 C C . PHE A 1 102 ? -43.423 -9.181 101.865 1.00 96.44 102 PHE A C 1
ATOM 846 O O . PHE A 1 102 ? -42.962 -8.292 101.141 1.00 96.44 102 PHE A O 1
ATOM 853 N N . GLU A 1 103 ? -43.469 -10.457 101.484 1.00 96.25 103 GLU A N 1
ATOM 854 C CA . GLU A 1 103 ? -42.996 -10.933 100.181 1.00 96.25 103 GLU A CA 1
ATOM 855 C C . GLU A 1 103 ? -43.776 -10.284 99.026 1.00 96.25 103 GLU A C 1
ATOM 857 O O . GLU A 1 103 ? -43.183 -9.733 98.093 1.00 96.25 103 GLU A O 1
ATOM 862 N N . ILE A 1 104 ? -45.108 -10.234 99.127 1.00 95.62 104 ILE A N 1
ATOM 863 C CA . ILE A 1 104 ? -45.973 -9.561 98.151 1.00 95.62 104 ILE A CA 1
ATOM 864 C C . ILE A 1 104 ? -45.613 -8.078 98.045 1.00 95.62 104 ILE A C 1
ATOM 866 O O . ILE A 1 104 ? -45.517 -7.536 96.938 1.00 95.62 104 ILE A O 1
ATOM 870 N N . LYS A 1 105 ? -45.402 -7.400 99.178 1.00 95.50 105 LYS A N 1
ATOM 871 C CA . LYS A 1 105 ? -45.032 -5.981 99.196 1.00 95.50 105 LYS A CA 1
ATOM 872 C C . LYS A 1 105 ? -43.677 -5.749 98.530 1.00 95.50 105 LYS A C 1
ATOM 874 O O . LYS A 1 105 ? -43.540 -4.806 97.748 1.00 95.50 105 LYS A O 1
ATOM 879 N N . HIS A 1 106 ? -42.704 -6.619 98.786 1.00 94.69 106 HIS A N 1
ATOM 880 C CA . HIS A 1 106 ? -41.384 -6.535 98.174 1.00 94.69 106 HIS A CA 1
ATOM 881 C C . HIS A 1 106 ? -41.441 -6.755 96.656 1.00 94.69 106 HIS A C 1
ATOM 883 O O . HIS A 1 106 ? -40.921 -5.937 95.899 1.00 94.69 106 HIS A O 1
ATOM 889 N N . LEU A 1 107 ? -42.152 -7.786 96.190 1.00 94.06 107 LEU A N 1
ATOM 890 C CA . LEU A 1 107 ? -42.311 -8.068 94.759 1.00 94.06 107 LEU A CA 1
ATOM 891 C C . LEU A 1 107 ? -43.075 -6.963 94.021 1.00 94.06 107 LEU A C 1
ATOM 893 O O . LEU A 1 107 ? -42.741 -6.627 92.884 1.00 94.06 107 LEU A O 1
ATOM 897 N N . LYS A 1 108 ? -44.086 -6.359 94.657 1.00 93.19 108 LYS A N 1
ATOM 898 C CA . LYS A 1 108 ? -44.780 -5.187 94.100 1.00 93.19 108 LYS A CA 1
ATOM 899 C C . LYS A 1 108 ? -43.835 -3.997 93.956 1.00 93.19 108 LYS A C 1
ATOM 901 O O . LYS A 1 108 ? -43.834 -3.375 92.898 1.00 93.19 108 LYS A O 1
ATOM 906 N N . LYS A 1 109 ? -43.018 -3.717 94.977 1.00 93.94 109 LYS A N 1
ATOM 907 C CA . LYS A 1 109 ? -42.022 -2.639 94.930 1.00 93.94 109 LYS A CA 1
ATOM 908 C C . LYS A 1 109 ? -40.994 -2.878 93.820 1.00 93.94 109 LYS A C 1
ATOM 910 O O . LYS A 1 109 ? -40.773 -1.985 93.012 1.00 93.94 109 LYS A O 1
ATOM 915 N N . LYS A 1 110 ? -40.459 -4.097 93.717 1.00 92.94 110 LYS A N 1
ATOM 916 C CA . LYS A 1 110 ? -39.494 -4.472 92.677 1.00 92.94 110 LYS A CA 1
ATOM 917 C C . LYS A 1 110 ? -40.066 -4.324 91.262 1.00 92.94 110 LYS A C 1
ATOM 919 O O . LYS A 1 110 ? -39.421 -3.724 90.411 1.00 92.94 110 LYS A O 1
ATOM 924 N N . ARG A 1 111 ? -41.298 -4.791 91.016 1.00 90.31 111 ARG A N 1
ATOM 925 C CA . ARG A 1 111 ? -41.959 -4.597 89.709 1.00 90.31 111 ARG A CA 1
ATOM 926 C C . ARG A 1 111 ? -42.151 -3.126 89.357 1.00 90.31 111 ARG A C 1
ATOM 928 O O . ARG A 1 111 ? -42.042 -2.770 88.190 1.00 90.31 111 ARG A O 1
ATOM 935 N N . GLU A 1 112 ? -42.478 -2.289 90.334 1.00 87.94 112 GLU A N 1
ATOM 936 C CA . GLU A 1 112 ? -42.689 -0.863 90.089 1.00 87.94 112 GLU A CA 1
ATOM 937 C C . GLU A 1 112 ? -41.372 -0.138 89.776 1.00 87.94 112 GLU A C 1
ATOM 939 O O . GLU A 1 112 ? -41.320 0.664 88.846 1.00 87.94 112 GLU A O 1
ATOM 944 N N . GLU A 1 113 ? -40.291 -0.477 90.481 1.00 85.94 113 GLU A N 1
ATOM 945 C CA . GLU A 1 113 ? -38.942 0.025 90.188 1.00 85.94 113 GLU A CA 1
ATOM 946 C C . GLU A 1 113 ? -38.475 -0.390 88.781 1.00 85.94 113 GLU A C 1
ATOM 948 O O . GLU A 1 113 ? -38.018 0.455 88.008 1.00 85.94 113 GLU A O 1
ATOM 953 N N . GLU A 1 114 ? -38.665 -1.659 88.401 1.00 86.06 114 GLU A N 1
ATOM 954 C CA . GLU A 1 114 ? -38.359 -2.165 87.054 1.00 86.06 114 GLU A CA 1
ATOM 955 C C . GLU A 1 114 ? -39.203 -1.471 85.970 1.00 86.06 114 GLU A C 1
ATOM 957 O O . GLU A 1 114 ? -38.685 -1.098 84.914 1.00 86.06 114 GLU A O 1
ATOM 962 N N . ARG A 1 115 ? 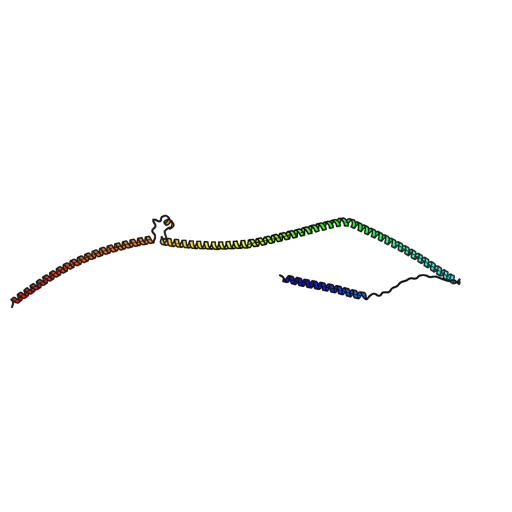-40.494 -1.230 86.237 1.00 85.31 115 ARG A N 1
ATOM 963 C CA . ARG A 1 115 ? -41.398 -0.514 85.325 1.00 85.31 115 ARG A CA 1
ATOM 964 C C . ARG A 1 115 ? -40.948 0.925 85.097 1.00 85.31 115 ARG A C 1
ATOM 966 O O . ARG A 1 115 ? -40.975 1.386 83.959 1.00 85.31 115 ARG A O 1
ATOM 973 N N . LEU A 1 116 ? -40.546 1.635 86.151 1.00 79.69 116 LEU A N 1
ATOM 974 C CA . LEU A 1 116 ? -40.070 3.017 86.054 1.00 79.69 116 LEU A CA 1
ATOM 975 C C . LEU A 1 116 ? -38.725 3.108 85.319 1.00 79.69 116 LEU A C 1
ATOM 977 O O . LEU A 1 116 ? -38.564 3.982 84.466 1.00 79.69 116 LEU A O 1
ATOM 981 N N . ALA A 1 117 ? -37.797 2.180 85.576 1.00 78.06 117 ALA A N 1
ATOM 982 C CA . ALA A 1 117 ? -36.524 2.098 84.855 1.00 78.06 117 ALA A CA 1
ATOM 983 C C . ALA A 1 117 ? -36.728 1.853 83.347 1.00 78.06 117 ALA A C 1
ATOM 985 O O . ALA A 1 117 ? -36.064 2.464 82.504 1.00 78.06 117 ALA A O 1
ATOM 986 N N . LEU A 1 118 ? -37.696 1.001 83.001 1.00 70.81 118 LEU A N 1
ATOM 987 C CA . LEU A 1 118 ? -38.048 0.718 81.613 1.00 70.81 118 LEU A CA 1
ATOM 988 C C . LEU A 1 118 ? -38.809 1.886 80.963 1.00 70.81 118 LEU A C 1
ATOM 990 O O . LEU A 1 118 ? -38.524 2.255 79.828 1.00 70.81 118 LEU A O 1
ATOM 994 N N . ALA A 1 119 ? -39.733 2.524 81.684 1.00 69.56 119 ALA A N 1
ATOM 995 C CA . ALA A 1 119 ? -40.497 3.666 81.180 1.00 69.56 119 ALA A CA 1
ATOM 996 C C . ALA A 1 119 ? -39.614 4.895 80.894 1.00 69.56 119 ALA A C 1
ATOM 998 O O . ALA A 1 119 ? -39.871 5.614 79.931 1.00 69.56 119 ALA A O 1
ATOM 999 N N . GLY A 1 120 ? -38.548 5.111 81.676 1.00 63.72 120 GLY A N 1
ATOM 1000 C CA . GLY A 1 120 ? -37.590 6.199 81.448 1.00 63.72 120 GLY A CA 1
ATOM 1001 C C . GLY A 1 120 ? -36.732 6.036 80.186 1.00 63.72 120 GLY A C 1
ATOM 1002 O O . GLY A 1 120 ? -36.183 7.016 79.689 1.00 63.72 120 GLY A O 1
ATOM 1003 N N . THR A 1 121 ? -36.630 4.819 79.643 1.00 60.81 121 THR A N 1
ATOM 1004 C CA . THR A 1 121 ? -35.761 4.493 78.497 1.00 60.81 121 THR A CA 1
ATOM 1005 C C . THR A 1 121 ? -36.535 4.107 77.231 1.00 60.81 121 THR A C 1
ATOM 1007 O O . THR A 1 121 ? -36.057 4.366 76.125 1.00 60.81 121 THR A O 1
ATOM 1010 N N . ALA A 1 122 ? -37.747 3.559 77.363 1.00 57.88 122 ALA A N 1
ATOM 1011 C CA . ALA A 1 122 ? -38.514 2.984 76.256 1.00 57.88 122 ALA A CA 1
ATOM 1012 C C . ALA A 1 122 ? -39.025 3.994 75.208 1.00 57.88 122 ALA A C 1
ATOM 1014 O O . ALA A 1 122 ? -39.203 3.612 74.055 1.00 57.88 122 ALA A O 1
ATOM 1015 N N . GLY A 1 123 ? -39.239 5.267 75.565 1.00 63.06 123 GLY A N 1
ATOM 1016 C CA . GLY A 1 123 ? -39.736 6.284 74.622 1.00 63.06 123 GLY A CA 1
ATOM 1017 C C . GLY A 1 123 ? -38.637 6.900 73.750 1.00 63.06 123 GLY A C 1
ATOM 1018 O O . GLY A 1 123 ? -38.676 6.824 72.527 1.00 63.06 123 GLY A O 1
ATOM 1019 N N . LEU A 1 124 ? -37.604 7.467 74.380 1.00 63.94 124 LEU A N 1
ATOM 1020 C CA . LEU A 1 124 ? -36.581 8.262 73.683 1.00 63.94 124 LEU A CA 1
ATOM 1021 C C . LEU A 1 124 ? -35.633 7.419 72.814 1.00 63.94 124 LEU A C 1
ATOM 1023 O O . LEU A 1 124 ? -35.271 7.832 71.713 1.00 63.94 124 LEU A O 1
ATOM 1027 N N . ALA A 1 125 ? -35.232 6.232 73.282 1.00 63.12 125 ALA A N 1
ATOM 1028 C CA . ALA A 1 125 ? -34.351 5.350 72.514 1.00 63.12 125 ALA A CA 1
ATOM 1029 C C . ALA A 1 125 ? -35.095 4.636 71.368 1.00 63.12 125 ALA A C 1
ATOM 1031 O O . ALA A 1 125 ? -34.525 4.434 70.293 1.00 63.12 125 ALA A O 1
ATOM 1032 N N . GLY A 1 126 ? -36.374 4.296 71.573 1.00 72.88 126 GLY A N 1
ATOM 1033 C CA . GLY A 1 126 ? -37.237 3.696 70.552 1.00 72.88 126 GLY A CA 1
ATOM 1034 C C . GLY A 1 126 ? -37.528 4.654 69.395 1.00 72.88 126 GLY A C 1
ATOM 1035 O O . GLY A 1 126 ? -37.368 4.277 68.233 1.00 72.88 126 GLY A O 1
ATOM 1036 N N . ASP A 1 127 ? -37.850 5.913 69.702 1.00 76.94 127 ASP A N 1
ATOM 1037 C CA . ASP A 1 127 ? -38.133 6.941 68.693 1.00 76.94 127 ASP A CA 1
ATOM 1038 C C . ASP A 1 127 ? -36.893 7.296 67.850 1.00 76.94 127 ASP A C 1
ATOM 1040 O O . ASP A 1 127 ? -36.977 7.458 66.625 1.00 76.94 127 ASP A O 1
ATOM 1044 N N . ALA A 1 128 ? -35.707 7.338 68.468 1.00 82.00 128 ALA A N 1
ATOM 1045 C CA . ALA A 1 128 ? -34.441 7.536 67.757 1.00 82.00 128 ALA A CA 1
ATOM 1046 C C . ALA A 1 128 ? -34.106 6.363 66.810 1.00 82.00 128 ALA A C 1
ATOM 1048 O O . ALA A 1 128 ? -33.626 6.569 65.692 1.00 82.00 128 ALA A O 1
ATOM 1049 N N . ALA A 1 129 ? -34.393 5.123 67.217 1.00 85.19 129 ALA A N 1
ATOM 1050 C CA . ALA A 1 129 ? -34.212 3.954 66.360 1.00 85.19 129 ALA A CA 1
ATOM 1051 C C . ALA A 1 129 ? -35.219 3.934 65.195 1.00 85.19 129 ALA A C 1
ATOM 1053 O O . ALA A 1 129 ? -34.833 3.696 64.047 1.00 85.19 129 ALA A O 1
ATOM 1054 N N . ALA A 1 130 ? -36.492 4.242 65.457 1.00 85.69 130 ALA A N 1
ATOM 1055 C CA . ALA A 1 130 ? -37.544 4.272 64.443 1.00 85.69 130 ALA A CA 1
ATOM 1056 C C . ALA A 1 130 ? -37.273 5.327 63.356 1.00 85.69 130 ALA A C 1
ATOM 1058 O O . ALA A 1 130 ? -37.358 5.031 62.160 1.00 85.69 130 ALA A O 1
ATOM 1059 N N . THR A 1 131 ? -36.865 6.537 63.751 1.00 88.81 131 THR A N 1
ATOM 1060 C CA . THR A 1 131 ? -36.474 7.595 62.804 1.00 88.81 131 THR A CA 1
ATOM 1061 C C . THR A 1 131 ? -35.278 7.182 61.948 1.00 88.81 131 THR A C 1
ATOM 1063 O O . THR A 1 131 ? -35.304 7.376 60.728 1.00 88.81 131 THR A O 1
ATOM 1066 N N . LYS A 1 132 ? -34.266 6.526 62.535 1.00 94.31 132 LYS A N 1
ATOM 1067 C CA . LYS A 1 132 ? -33.106 6.037 61.778 1.00 94.31 132 LYS A CA 1
ATOM 1068 C C . LYS A 1 132 ? -33.461 4.930 60.787 1.00 94.31 132 LYS A C 1
ATOM 1070 O O . LYS A 1 132 ? -32.944 4.935 59.671 1.00 94.31 132 LYS A O 1
ATOM 1075 N N . ILE A 1 133 ? -34.365 4.019 61.151 1.00 94.50 133 ILE A N 1
ATOM 1076 C CA . ILE A 1 133 ? -34.862 2.966 60.251 1.00 94.50 133 ILE A CA 1
ATOM 1077 C C . ILE A 1 133 ? -35.549 3.581 59.029 1.00 94.50 133 ILE A C 1
ATOM 1079 O O . ILE A 1 133 ? -35.279 3.165 57.899 1.00 94.50 133 ILE A O 1
ATOM 1083 N N . VAL A 1 134 ? -36.404 4.588 59.227 1.00 94.44 134 VAL A N 1
ATOM 1084 C CA . VAL A 1 134 ? -37.092 5.276 58.122 1.00 94.44 134 VAL A CA 1
ATOM 1085 C C . VAL A 1 134 ? -36.096 6.023 57.235 1.00 94.44 134 VAL A C 1
ATOM 1087 O O . VAL A 1 134 ? -36.166 5.906 56.011 1.00 94.44 134 VAL A O 1
ATOM 1090 N N . GLU A 1 135 ? -35.141 6.744 57.827 1.00 95.81 135 GLU A N 1
ATOM 1091 C CA . GLU A 1 135 ? -34.111 7.476 57.082 1.00 95.81 135 GLU A CA 1
ATOM 1092 C C . GLU A 1 135 ? -33.252 6.528 56.224 1.00 95.81 135 GLU A C 1
ATOM 1094 O O . GLU A 1 135 ? -33.068 6.763 55.028 1.00 95.81 135 GLU A O 1
ATOM 1099 N N . LEU A 1 136 ? -32.776 5.421 56.807 1.00 95.19 136 LEU A N 1
ATOM 1100 C CA . LEU A 1 136 ? -32.006 4.395 56.095 1.00 95.19 136 LEU A CA 1
ATOM 1101 C C . LEU A 1 136 ? -32.838 3.708 55.011 1.00 95.19 136 LEU A C 1
ATOM 1103 O O . LEU A 1 136 ? -32.333 3.458 53.921 1.00 95.19 136 LEU A O 1
ATOM 1107 N N . SER A 1 137 ? -34.121 3.456 55.268 1.00 96.19 137 SER A N 1
ATOM 1108 C CA . SER A 1 137 ? -35.035 2.893 54.270 1.00 96.19 137 SER A CA 1
ATOM 1109 C C . SER A 1 137 ? -35.236 3.843 53.090 1.00 96.19 137 SER A C 1
ATOM 1111 O O . SER A 1 137 ? -35.273 3.399 51.942 1.00 96.19 137 SER A O 1
ATOM 1113 N N . LYS A 1 138 ? -35.331 5.153 53.351 1.00 97.56 138 LYS A N 1
ATOM 1114 C CA . LYS A 1 138 ? -35.427 6.173 52.304 1.00 97.56 138 LYS A CA 1
ATOM 1115 C C . LYS A 1 138 ? -34.140 6.235 51.480 1.00 97.56 138 LYS A C 1
ATOM 1117 O O . LYS A 1 138 ? -34.221 6.140 50.258 1.00 97.56 138 LYS A O 1
ATOM 1122 N N . LYS A 1 139 ? -32.972 6.264 52.135 1.00 97.62 139 LYS A N 1
ATOM 1123 C CA . LYS A 1 139 ? -31.664 6.184 51.460 1.00 97.62 139 LYS A CA 1
ATOM 1124 C C . LYS A 1 139 ? -31.519 4.913 50.626 1.00 97.62 139 LYS A C 1
ATOM 1126 O O . LYS A 1 139 ? -31.067 4.990 49.493 1.00 97.62 139 LYS A O 1
ATOM 1131 N N . ASN A 1 140 ? -31.956 3.757 51.127 1.00 96.19 140 ASN A N 1
ATOM 1132 C CA . ASN A 1 140 ? -31.918 2.508 50.360 1.00 96.19 140 ASN A CA 1
ATOM 1133 C C . ASN A 1 140 ? -32.803 2.560 49.108 1.00 96.19 140 ASN A C 1
ATOM 1135 O O . ASN A 1 140 ? -32.403 2.059 48.061 1.00 96.19 140 ASN A O 1
ATOM 1139 N N . ARG A 1 141 ? -33.989 3.178 49.187 1.00 96.88 141 ARG A N 1
ATOM 1140 C CA . ARG A 1 141 ? -34.853 3.367 48.009 1.00 96.88 141 ARG A CA 1
ATOM 1141 C C . ARG A 1 141 ? -34.236 4.325 46.993 1.00 96.88 141 ARG A C 1
ATOM 1143 O O . ARG A 1 141 ? -34.299 4.047 45.800 1.00 96.88 141 ARG A O 1
ATOM 1150 N N . GLU A 1 142 ? -33.642 5.422 47.456 1.00 96.69 142 GLU A N 1
ATOM 1151 C CA . GLU A 1 142 ? -32.945 6.385 46.594 1.00 96.69 142 GLU A CA 1
ATOM 1152 C C . GLU A 1 142 ? -31.746 5.733 45.893 1.00 96.69 142 GLU A C 1
ATOM 1154 O O . GLU A 1 142 ? -31.667 5.778 44.669 1.00 96.69 142 GLU A O 1
ATOM 1159 N N . LEU A 1 143 ? -30.893 5.015 46.632 1.00 96.94 143 LEU A N 1
ATOM 1160 C CA . LEU A 1 143 ? -29.766 4.271 46.060 1.00 96.94 143 LEU A CA 1
ATOM 1161 C C . LEU A 1 143 ? -30.221 3.208 45.053 1.00 96.94 143 LEU A C 1
ATOM 1163 O O . LEU A 1 143 ? -29.601 3.059 44.004 1.00 96.94 143 LEU A O 1
ATOM 1167 N N . ALA A 1 144 ? -31.312 2.488 45.329 1.00 96.31 144 ALA A N 1
ATOM 1168 C CA . ALA A 1 144 ? -31.868 1.526 44.380 1.00 96.31 144 ALA A CA 1
ATOM 1169 C C . ALA A 1 144 ? -32.332 2.205 43.077 1.00 96.31 144 ALA A C 1
ATOM 1171 O O . ALA A 1 144 ? -32.058 1.698 41.988 1.00 96.31 144 ALA A O 1
ATOM 1172 N N . ALA A 1 145 ? -32.985 3.369 43.175 1.00 97.06 145 ALA A N 1
ATOM 1173 C CA . ALA A 1 145 ? -33.398 4.150 42.011 1.00 97.06 145 ALA A CA 1
ATOM 1174 C C . ALA A 1 145 ? -32.197 4.708 41.227 1.00 97.06 145 ALA A C 1
ATOM 1176 O O . ALA A 1 145 ? -32.217 4.716 39.997 1.00 97.06 145 ALA A O 1
ATOM 1177 N N . ASP A 1 146 ? -31.143 5.149 41.913 1.00 96.56 146 ASP A N 1
ATOM 1178 C CA . ASP A 1 146 ? -29.913 5.634 41.281 1.00 96.56 146 ASP A CA 1
ATOM 1179 C C . ASP A 1 146 ? -29.150 4.516 40.574 1.00 96.56 146 ASP A C 1
ATOM 1181 O O . ASP A 1 146 ? -28.738 4.696 39.431 1.00 96.56 146 ASP A O 1
ATOM 1185 N N . ILE A 1 147 ? -29.042 3.334 41.187 1.00 97.12 147 ILE A N 1
ATOM 1186 C CA . ILE A 1 147 ? -28.444 2.153 40.550 1.00 97.12 147 ILE A CA 1
ATOM 1187 C C . ILE A 1 147 ? -29.191 1.798 39.265 1.00 97.12 147 ILE A C 1
ATOM 1189 O O . ILE A 1 147 ? -28.558 1.510 38.250 1.00 97.12 147 ILE A O 1
ATOM 1193 N N . GLU A 1 148 ? -30.524 1.822 39.279 1.00 96.00 148 GLU A N 1
ATOM 1194 C CA . GLU A 1 148 ? -31.302 1.487 38.088 1.00 96.00 148 GLU A CA 1
ATOM 1195 C C . GLU A 1 148 ? -31.159 2.559 36.997 1.00 96.00 148 GLU A C 1
ATOM 1197 O O . GLU A 1 148 ? -30.947 2.237 35.825 1.00 96.00 148 GLU A O 1
ATOM 1202 N N . ARG A 1 149 ? -31.153 3.844 37.379 1.00 96.50 149 ARG A N 1
ATOM 1203 C CA . ARG A 1 149 ? -30.844 4.950 36.460 1.00 96.50 149 ARG A CA 1
ATOM 1204 C C . ARG A 1 149 ? -29.455 4.794 35.842 1.00 96.50 149 ARG A C 1
ATOM 1206 O O . ARG A 1 149 ? -29.330 4.875 34.621 1.00 96.50 149 ARG A O 1
ATOM 1213 N N . GLU A 1 150 ? -28.428 4.509 36.632 1.00 95.12 150 GLU A N 1
ATOM 1214 C CA . GLU A 1 150 ? -27.073 4.312 36.113 1.00 95.12 150 GLU A CA 1
ATOM 1215 C C . GLU A 1 150 ? -26.967 3.066 35.229 1.00 95.12 150 GLU A C 1
ATOM 1217 O O . GLU A 1 150 ? -26.406 3.150 34.139 1.00 95.12 150 GLU A O 1
ATOM 1222 N N . LYS A 1 151 ? -27.608 1.945 35.586 1.00 97.44 151 LYS A N 1
ATOM 1223 C CA . LYS A 1 151 ? -27.678 0.755 34.717 1.00 97.44 151 LYS A CA 1
ATOM 1224 C C . LYS A 1 151 ? -28.267 1.074 33.346 1.00 97.44 151 LYS A C 1
ATOM 1226 O O . LYS A 1 151 ? -27.737 0.612 32.331 1.00 97.44 151 LYS A O 1
ATOM 1231 N N . THR A 1 152 ? -29.340 1.866 33.287 1.00 96.56 152 THR A N 1
ATOM 1232 C CA . THR A 1 152 ? -29.927 2.269 31.998 1.00 96.56 152 THR A CA 1
ATOM 1233 C C . THR A 1 152 ? -28.973 3.140 31.178 1.00 96.56 152 THR A C 1
ATOM 1235 O O . THR A 1 152 ? -28.796 2.871 29.987 1.00 96.56 152 THR A O 1
ATOM 1238 N N . LYS A 1 153 ? -28.276 4.100 31.805 1.00 97.62 153 LYS A N 1
ATOM 1239 C CA . LYS A 1 153 ? -27.249 4.919 31.137 1.00 97.62 153 LYS A CA 1
ATOM 1240 C C . LYS A 1 153 ? -26.080 4.073 30.639 1.00 97.62 153 LYS A C 1
ATOM 1242 O O . LYS A 1 153 ? -25.673 4.222 29.489 1.00 97.62 153 LYS A O 1
ATOM 1247 N N . THR A 1 154 ? -25.575 3.143 31.452 1.00 96.88 154 THR A N 1
ATOM 1248 C CA . THR A 1 154 ? -24.509 2.213 31.051 1.00 96.88 154 THR A CA 1
ATOM 1249 C C . THR A 1 154 ? -24.943 1.365 29.861 1.00 96.88 154 THR A C 1
ATOM 1251 O O . THR A 1 154 ? -24.182 1.207 28.908 1.00 96.88 154 THR A O 1
ATOM 1254 N N . LYS A 1 155 ? -26.181 0.853 29.862 1.00 97.38 155 LYS A N 1
ATOM 1255 C CA . LYS A 1 155 ? -26.723 0.079 28.737 1.00 97.38 155 LYS A CA 1
ATOM 1256 C C . LYS A 1 155 ? -26.801 0.918 27.459 1.00 97.38 155 LYS A C 1
ATOM 1258 O O . LYS A 1 155 ? -26.407 0.439 26.398 1.00 97.38 155 LYS A O 1
ATOM 1263 N N . GLN A 1 156 ? -27.258 2.165 27.558 1.00 96.94 156 GLN A N 1
ATOM 1264 C CA . GLN A 1 156 ? -27.325 3.080 26.418 1.00 96.94 156 GLN A CA 1
ATOM 1265 C C . GLN A 1 156 ? -25.930 3.426 25.878 1.00 96.94 156 GLN A C 1
ATOM 1267 O O . GLN A 1 156 ? -25.707 3.336 24.672 1.00 96.94 156 GLN A O 1
ATOM 1272 N N . ALA A 1 157 ? -24.980 3.760 26.756 1.00 96.00 157 ALA A N 1
ATOM 1273 C CA . ALA A 1 157 ? -23.600 4.044 26.373 1.00 96.00 157 ALA A CA 1
ATOM 1274 C C . ALA A 1 157 ? -22.940 2.833 25.695 1.00 96.00 157 ALA A C 1
ATOM 1276 O O . ALA A 1 157 ? -22.317 2.979 24.648 1.00 96.00 157 ALA A O 1
ATOM 1277 N N . ASN A 1 158 ? -23.142 1.625 26.229 1.00 97.12 158 ASN A N 1
ATOM 1278 C CA . ASN A 1 158 ? -22.599 0.397 25.648 1.00 97.12 158 ASN A CA 1
ATOM 1279 C C . ASN A 1 158 ? -23.178 0.112 24.249 1.00 97.12 158 ASN A C 1
ATOM 1281 O O . ASN A 1 158 ? -22.455 -0.286 23.338 1.00 97.12 158 ASN A O 1
ATOM 1285 N N . ASN A 1 159 ? -24.474 0.363 24.042 1.00 97.06 159 ASN A N 1
ATOM 1286 C CA . ASN A 1 159 ? -25.083 0.246 22.716 1.00 97.06 159 ASN A CA 1
ATOM 1287 C C . ASN A 1 159 ? -24.502 1.273 21.735 1.00 97.06 159 ASN A C 1
ATOM 1289 O O . ASN A 1 159 ? -24.153 0.907 20.615 1.00 97.06 159 ASN A O 1
ATOM 1293 N N . ARG A 1 160 ? -24.322 2.525 22.176 1.00 96.56 160 ARG A N 1
ATOM 1294 C CA . ARG A 1 160 ? -23.711 3.585 21.365 1.00 96.56 160 ARG A CA 1
ATOM 1295 C C . ARG A 1 160 ? -22.282 3.229 20.950 1.00 96.56 160 ARG A C 1
ATOM 1297 O O . ARG A 1 160 ? -21.922 3.428 19.795 1.00 96.56 160 ARG A O 1
ATOM 1304 N N . VAL A 1 161 ? -21.485 2.675 21.866 1.00 96.06 161 VAL A N 1
ATOM 1305 C CA . VAL A 1 161 ? -20.126 2.191 21.569 1.00 96.06 161 VAL A CA 1
ATOM 1306 C C . VAL A 1 161 ? -20.168 1.107 20.494 1.00 96.06 161 VAL A C 1
ATOM 1308 O O . VAL A 1 161 ? -19.479 1.232 19.487 1.00 96.06 161 VAL A O 1
ATOM 1311 N N . LYS A 1 162 ? -21.038 0.101 20.637 1.00 95.69 162 LYS A N 1
ATOM 1312 C CA . LYS A 1 162 ? -21.174 -0.978 19.644 1.00 95.69 162 LYS A CA 1
ATOM 1313 C C . LYS A 1 162 ? -21.609 -0.485 18.262 1.00 95.69 162 LYS A C 1
ATOM 1315 O O . LYS A 1 162 ? -21.175 -1.041 17.256 1.00 95.69 162 LYS A O 1
ATOM 1320 N N . GLU A 1 163 ? -22.486 0.513 18.193 1.00 95.00 163 GLU A N 1
ATOM 1321 C CA . GLU A 1 163 ? -22.886 1.142 16.927 1.00 95.00 163 GLU A CA 1
ATOM 1322 C C . GLU A 1 163 ? -21.707 1.858 16.268 1.00 95.00 163 GLU A C 1
ATOM 1324 O O . GLU A 1 163 ? -21.411 1.597 15.104 1.00 95.00 163 GLU A O 1
ATOM 1329 N N . LEU A 1 164 ? -20.985 2.686 17.028 1.00 93.94 164 LEU A N 1
ATOM 1330 C CA . LEU A 1 164 ? -19.815 3.410 16.528 1.00 93.94 164 LEU A CA 1
ATOM 1331 C C . LEU A 1 164 ? -18.693 2.459 16.087 1.00 93.94 164 LEU A C 1
ATOM 1333 O O . LEU A 1 164 ? -18.048 2.697 15.069 1.00 93.94 164 LEU A O 1
ATOM 1337 N N . GLU A 1 165 ? -18.470 1.356 16.802 1.00 93.44 165 GLU A N 1
ATOM 1338 C CA . GLU A 1 165 ? -17.521 0.312 16.396 1.00 93.44 165 GLU A CA 1
ATOM 1339 C C . GLU A 1 165 ? -17.940 -0.365 15.083 1.00 93.44 165 GLU A C 1
ATOM 1341 O O . GLU A 1 165 ? -17.099 -0.600 14.210 1.00 93.44 165 GLU A O 1
ATOM 1346 N N . LYS A 1 166 ? -19.240 -0.641 14.906 1.00 93.94 166 LYS A N 1
ATOM 1347 C CA . LYS A 1 166 ? -19.782 -1.200 13.659 1.00 93.94 166 LYS A CA 1
ATOM 1348 C C . LYS A 1 166 ? -19.672 -0.232 12.486 1.00 93.94 166 LYS A C 1
ATOM 1350 O O . LYS A 1 166 ? -19.377 -0.691 11.389 1.00 93.94 166 LYS A O 1
ATOM 1355 N N . GLU A 1 167 ? -19.889 1.063 12.701 1.00 92.44 167 GLU A N 1
ATOM 1356 C CA . GLU A 1 167 ? -19.741 2.096 11.666 1.00 92.44 167 GLU A CA 1
ATOM 1357 C C . GLU A 1 167 ? -18.271 2.342 11.300 1.00 92.44 167 GLU A C 1
ATOM 1359 O O . GLU A 1 167 ? -17.936 2.450 10.120 1.00 92.44 167 GLU A O 1
ATOM 1364 N N . ASN A 1 168 ? -17.366 2.358 12.283 1.00 92.50 168 ASN A N 1
ATOM 1365 C CA . ASN A 1 168 ? -15.939 2.575 12.036 1.00 92.50 168 ASN A CA 1
ATOM 1366 C C . ASN A 1 168 ? -15.247 1.361 11.400 1.00 92.50 168 ASN A C 1
ATOM 1368 O O . ASN A 1 168 ? -14.319 1.534 10.610 1.00 92.50 168 ASN A O 1
ATOM 1372 N N . SER A 1 169 ? -15.688 0.133 11.695 1.00 94.31 169 SER A N 1
ATOM 1373 C CA . SER A 1 169 ? -15.096 -1.095 11.142 1.00 94.31 169 SER A CA 1
ATOM 1374 C C . SER A 1 169 ? -14.969 -1.115 9.601 1.00 94.31 169 SER A C 1
ATOM 1376 O O . SER A 1 169 ? -13.860 -1.347 9.106 1.00 94.31 169 SER A O 1
ATOM 1378 N N . PRO A 1 170 ? -16.026 -0.857 8.799 1.00 94.12 170 PRO A N 1
ATOM 1379 C CA . PRO A 1 170 ? -15.926 -0.836 7.339 1.00 94.12 170 PRO A CA 1
ATOM 1380 C C . PRO A 1 170 ? -15.080 0.331 6.826 1.00 94.12 170 PRO A C 1
ATOM 1382 O O . PRO A 1 170 ? -14.347 0.159 5.853 1.00 94.12 170 PRO A O 1
ATOM 1385 N N . VAL A 1 171 ? -15.124 1.493 7.488 1.00 94.94 171 VAL A N 1
ATOM 1386 C CA . VAL A 1 171 ? -14.302 2.651 7.114 1.00 94.94 171 VAL A CA 1
ATOM 1387 C C . VAL A 1 171 ? -12.822 2.302 7.245 1.00 94.94 171 VAL A C 1
ATOM 1389 O O . VAL A 1 171 ? -12.077 2.470 6.280 1.00 94.94 171 VAL A O 1
ATOM 1392 N N . VAL A 1 172 ? -12.413 1.725 8.379 1.00 95.75 172 VAL A N 1
ATOM 1393 C CA . VAL A 1 172 ? -11.032 1.271 8.611 1.00 95.75 172 VAL A CA 1
ATOM 1394 C C . VAL A 1 172 ? -10.610 0.237 7.567 1.00 95.75 172 VAL A C 1
ATOM 1396 O O . VAL A 1 172 ? -9.537 0.373 6.985 1.00 95.75 172 VAL A O 1
ATOM 1399 N N . LYS A 1 173 ? -11.461 -0.752 7.259 1.00 96.00 173 LYS A N 1
ATOM 1400 C CA . LYS A 1 173 ? -11.169 -1.745 6.208 1.00 96.00 173 LYS A CA 1
ATOM 1401 C C . LYS A 1 173 ? -10.986 -1.095 4.834 1.00 96.00 173 LYS A C 1
ATOM 1403 O O . LYS A 1 173 ? -10.014 -1.396 4.150 1.00 96.00 173 LYS A O 1
ATOM 1408 N N . SER A 1 174 ? -11.865 -0.164 4.461 1.00 96.06 174 SER A N 1
ATOM 1409 C CA . SER A 1 174 ? -11.780 0.539 3.175 1.00 96.06 174 SER A CA 1
ATOM 1410 C C . SER A 1 174 ? -10.516 1.397 3.062 1.00 96.06 174 SER A C 1
ATOM 1412 O O . SER A 1 174 ? -9.897 1.470 2.002 1.00 96.06 174 SER A O 1
ATOM 1414 N N . LEU A 1 175 ? -10.098 2.033 4.162 1.00 96.31 175 LEU A N 1
ATOM 1415 C CA . LEU A 1 175 ? -8.872 2.822 4.213 1.00 96.31 175 LEU A CA 1
ATOM 1416 C C . LEU A 1 175 ? -7.635 1.926 4.145 1.00 96.31 175 LEU A C 1
ATOM 1418 O O . LEU A 1 175 ? -6.693 2.263 3.430 1.00 96.31 175 LEU A O 1
ATOM 1422 N N . GLN A 1 176 ? -7.658 0.770 4.811 1.00 97.44 176 GLN A N 1
ATOM 1423 C CA . GLN A 1 176 ? -6.588 -0.223 4.739 1.00 97.44 176 GLN A CA 1
ATOM 1424 C C . GLN A 1 176 ? -6.407 -0.760 3.310 1.00 97.44 176 GLN A C 1
ATOM 1426 O O . GLN A 1 176 ? -5.281 -0.877 2.829 1.00 97.44 176 GLN A O 1
ATOM 1431 N N . GLU A 1 177 ? -7.503 -1.036 2.603 1.00 97.88 177 GLU A N 1
ATOM 1432 C CA . GLU A 1 177 ? -7.475 -1.503 1.213 1.00 97.88 177 GLU A CA 1
ATOM 1433 C C . GLU A 1 177 ? -6.978 -0.417 0.247 1.00 97.88 177 GLU A C 1
ATOM 1435 O O . GLU A 1 177 ? -6.126 -0.677 -0.608 1.00 97.88 177 GLU A O 1
ATOM 1440 N N . LYS A 1 178 ? -7.430 0.834 0.422 1.00 97.94 178 LYS A N 1
ATOM 1441 C CA . LYS A 1 178 ? -6.914 1.984 -0.338 1.00 97.94 178 LYS A CA 1
ATOM 1442 C C . LYS A 1 178 ? -5.423 2.200 -0.095 1.00 97.94 178 LYS A C 1
ATOM 1444 O O . LYS A 1 178 ? -4.690 2.446 -1.052 1.00 97.94 178 LYS A O 1
ATOM 1449 N N . LEU A 1 179 ? -4.970 2.081 1.154 1.00 97.62 179 LEU A N 1
ATOM 1450 C CA . LEU A 1 179 ? -3.558 2.186 1.514 1.00 97.62 179 LEU A CA 1
ATOM 1451 C C . LEU A 1 179 ? -2.740 1.080 0.838 1.00 97.62 179 LEU A C 1
ATOM 1453 O O . LEU A 1 179 ? -1.729 1.377 0.209 1.00 97.62 179 LEU A O 1
ATOM 1457 N N . SER A 1 180 ? -3.208 -0.169 0.903 1.00 98.19 180 SER A N 1
ATOM 1458 C CA . SER A 1 180 ? -2.558 -1.309 0.248 1.00 98.19 180 SER A CA 1
ATOM 1459 C C . SER A 1 180 ? -2.484 -1.132 -1.274 1.00 98.19 180 SER A C 1
ATOM 1461 O O . SER A 1 180 ? -1.423 -1.309 -1.871 1.00 98.19 180 SER A O 1
ATOM 1463 N N . THR A 1 181 ? -3.572 -0.675 -1.901 1.00 98.25 181 THR A N 1
ATOM 1464 C CA . THR A 1 181 ? -3.622 -0.395 -3.345 1.00 98.25 181 THR A CA 1
ATOM 1465 C C . THR A 1 181 ? -2.655 0.725 -3.739 1.00 98.25 181 THR A C 1
ATOM 1467 O O . THR A 1 181 ? -1.952 0.625 -4.745 1.00 98.25 181 THR A O 1
ATOM 1470 N N . ALA A 1 182 ? -2.593 1.804 -2.952 1.00 97.94 182 ALA A N 1
ATOM 1471 C CA . ALA A 1 182 ? -1.668 2.908 -3.192 1.00 97.94 182 ALA A CA 1
ATOM 1472 C C . ALA A 1 182 ? -0.204 2.474 -3.023 1.00 97.94 182 ALA A C 1
ATOM 1474 O O . ALA A 1 182 ? 0.639 2.852 -3.835 1.00 97.94 182 ALA A O 1
ATOM 1475 N N . GLN A 1 183 ? 0.092 1.644 -2.017 1.00 98.25 183 GLN A N 1
ATOM 1476 C CA . GLN A 1 183 ? 1.419 1.059 -1.810 1.00 98.25 183 GLN A CA 1
ATOM 1477 C C . GLN A 1 183 ? 1.837 0.180 -2.993 1.00 98.25 183 GLN A C 1
ATOM 1479 O O . GLN A 1 183 ? 2.952 0.334 -3.485 1.00 98.25 183 GLN A O 1
ATOM 1484 N N . LEU A 1 184 ? 0.938 -0.671 -3.501 1.00 98.31 184 LEU A N 1
ATOM 1485 C CA . LEU A 1 184 ? 1.210 -1.510 -4.671 1.00 98.31 184 LEU A CA 1
ATOM 1486 C C . LEU A 1 184 ? 1.558 -0.657 -5.900 1.00 98.31 184 LEU A C 1
ATOM 1488 O O . LEU A 1 184 ? 2.616 -0.850 -6.499 1.00 98.31 184 LEU A O 1
ATOM 1492 N N . LYS A 1 185 ? 0.736 0.355 -6.210 1.00 98.44 185 LYS A N 1
ATOM 1493 C CA . LYS A 1 185 ? 1.006 1.296 -7.313 1.00 98.44 185 LYS A CA 1
ATOM 1494 C C . LYS A 1 185 ? 2.323 2.046 -7.129 1.00 98.44 185 LYS A C 1
ATOM 1496 O O . LYS A 1 185 ? 3.056 2.267 -8.088 1.00 98.44 185 LYS A O 1
ATOM 1501 N N . MET A 1 186 ? 2.650 2.438 -5.898 1.00 97.94 186 MET A N 1
ATOM 1502 C CA . MET A 1 186 ? 3.924 3.089 -5.595 1.00 97.94 186 MET A CA 1
ATOM 1503 C C . MET A 1 186 ? 5.109 2.163 -5.899 1.00 97.94 186 MET A C 1
ATOM 1505 O O . MET A 1 186 ? 6.100 2.605 -6.483 1.00 97.94 186 MET A O 1
ATOM 1509 N N . THR A 1 187 ? 5.010 0.879 -5.547 1.00 98.19 187 THR A N 1
ATOM 1510 C CA . THR A 1 187 ? 6.026 -0.124 -5.884 1.00 98.19 187 THR A CA 1
ATOM 1511 C C . THR A 1 187 ? 6.135 -0.340 -7.395 1.00 98.19 187 THR A C 1
ATOM 1513 O O . THR A 1 187 ? 7.250 -0.367 -7.916 1.00 98.19 187 THR A O 1
ATOM 1516 N N . GLU A 1 188 ? 5.013 -0.428 -8.110 1.00 98.25 188 GLU A N 1
ATOM 1517 C CA . GLU A 1 188 ? 4.985 -0.553 -9.574 1.00 98.25 188 GLU A CA 1
ATOM 1518 C C . GLU A 1 188 ? 5.667 0.633 -10.262 1.00 98.25 188 GLU A C 1
ATOM 1520 O O . GLU A 1 188 ? 6.568 0.430 -11.077 1.00 98.25 188 GLU A O 1
ATOM 1525 N N . TYR A 1 189 ? 5.321 1.871 -9.890 1.00 98.44 189 TYR A N 1
ATOM 1526 C CA . TYR A 1 189 ? 5.967 3.061 -10.447 1.00 98.44 189 TYR A CA 1
ATOM 1527 C C . TYR A 1 189 ? 7.455 3.121 -10.111 1.00 98.44 189 TYR A C 1
ATOM 1529 O O . TYR A 1 189 ? 8.264 3.477 -10.967 1.00 98.44 189 TYR A O 1
ATOM 1537 N N . ARG A 1 190 ? 7.855 2.723 -8.896 1.00 98.38 190 ARG A N 1
ATOM 1538 C CA . ARG A 1 190 ? 9.275 2.641 -8.531 1.00 98.38 190 ARG A CA 1
ATOM 1539 C C . ARG A 1 190 ? 10.030 1.679 -9.450 1.00 98.38 190 ARG A C 1
ATOM 1541 O O . ARG A 1 190 ? 11.138 1.998 -9.878 1.00 98.38 190 ARG A O 1
ATOM 1548 N N . ASN A 1 191 ? 9.430 0.534 -9.762 1.00 98.31 191 ASN A N 1
ATOM 1549 C CA . ASN A 1 191 ? 10.021 -0.456 -10.658 1.00 98.31 191 ASN A CA 1
ATOM 1550 C C . ASN A 1 191 ? 10.077 0.064 -12.104 1.00 98.31 191 ASN A C 1
ATOM 1552 O O . ASN A 1 191 ? 11.131 -0.021 -12.727 1.00 98.31 191 ASN A O 1
ATOM 1556 N N . GLN A 1 192 ? 9.008 0.693 -12.609 1.00 98.44 192 GLN A N 1
ATOM 1557 C CA . GLN A 1 192 ? 9.002 1.325 -13.939 1.00 98.44 192 GLN A CA 1
ATOM 1558 C C . GLN A 1 192 ? 10.104 2.385 -14.073 1.00 98.44 192 GLN A C 1
ATOM 1560 O O . GLN A 1 192 ? 10.844 2.395 -15.052 1.00 98.44 192 GLN A O 1
ATOM 1565 N N . ILE A 1 193 ? 10.273 3.241 -13.060 1.00 98.19 193 ILE A N 1
ATOM 1566 C CA . ILE A 1 193 ? 11.338 4.255 -13.033 1.00 98.19 193 ILE A CA 1
ATOM 1567 C C . ILE A 1 193 ? 12.724 3.599 -13.095 1.00 98.19 193 ILE A C 1
ATOM 1569 O O . ILE A 1 193 ? 13.618 4.117 -13.767 1.00 98.19 193 ILE A O 1
ATOM 1573 N N . GLN A 1 194 ? 12.928 2.467 -12.415 1.00 98.44 194 GLN A N 1
ATOM 1574 C CA . GLN A 1 194 ? 14.191 1.729 -12.493 1.00 98.44 194 GLN A CA 1
ATOM 1575 C C . GLN A 1 194 ? 14.436 1.166 -13.896 1.00 98.44 194 GLN A C 1
ATOM 1577 O O . GLN A 1 194 ? 15.543 1.338 -14.412 1.00 98.44 194 GLN A O 1
ATOM 1582 N N . THR A 1 195 ? 13.414 0.580 -14.525 1.00 98.19 195 THR A N 1
ATOM 1583 C CA . THR A 1 195 ? 13.487 0.084 -15.906 1.00 98.19 195 THR A CA 1
ATOM 1584 C C . THR A 1 195 ? 13.838 1.209 -16.874 1.00 98.19 195 THR A C 1
ATOM 1586 O O . THR A 1 195 ? 14.855 1.119 -17.559 1.00 98.19 195 THR A O 1
ATOM 1589 N N . PHE A 1 196 ? 13.106 2.326 -16.849 1.00 98.12 196 PHE A N 1
ATOM 1590 C CA . PHE A 1 196 ? 13.391 3.466 -17.726 1.00 98.12 196 PHE A CA 1
ATOM 1591 C C . PHE A 1 196 ? 14.778 4.066 -17.481 1.00 98.12 196 PHE A C 1
ATOM 1593 O O . PHE A 1 196 ? 15.471 4.443 -18.422 1.00 98.12 196 PHE A O 1
ATOM 1600 N N . LYS A 1 197 ? 15.245 4.117 -16.228 1.00 97.81 197 LYS A N 1
ATOM 1601 C CA . LYS A 1 197 ? 16.606 4.574 -15.915 1.00 97.81 197 LYS A CA 1
ATOM 1602 C C . LYS A 1 197 ? 17.672 3.638 -16.494 1.00 97.81 197 LYS A C 1
ATOM 1604 O O . LYS A 1 197 ? 18.735 4.111 -16.897 1.00 97.81 197 LYS A O 1
ATOM 1609 N N . GLN A 1 198 ? 17.423 2.330 -16.514 1.00 97.62 198 GLN A N 1
ATOM 1610 C CA . GLN A 1 198 ? 18.325 1.356 -17.125 1.00 97.62 198 GLN A CA 1
ATOM 1611 C C . GLN A 1 198 ? 18.303 1.452 -18.654 1.00 97.62 198 GLN A C 1
ATOM 1613 O O . GLN A 1 198 ? 19.372 1.512 -19.261 1.00 97.62 198 GLN A O 1
ATOM 1618 N N . GLU A 1 199 ? 17.124 1.545 -19.266 1.00 96.94 199 GLU A N 1
ATOM 1619 C CA . GLU A 1 199 ? 16.969 1.756 -20.710 1.00 96.94 199 GLU A CA 1
ATOM 1620 C C . GLU A 1 199 ? 17.657 3.045 -21.165 1.00 96.94 199 GLU A C 1
ATOM 1622 O O . GLU A 1 199 ? 18.413 3.028 -22.134 1.00 96.94 199 GLU A O 1
ATOM 1627 N N . LEU A 1 200 ? 17.508 4.139 -20.410 1.00 95.38 200 LEU A N 1
ATOM 1628 C CA . LEU A 1 200 ? 18.176 5.407 -20.697 1.00 95.38 200 LEU A CA 1
ATOM 1629 C C . LEU A 1 200 ? 19.705 5.276 -20.653 1.00 95.38 200 LEU A C 1
ATOM 1631 O O . LEU A 1 200 ? 20.398 5.831 -21.503 1.00 95.38 200 LEU A O 1
ATOM 1635 N N . LYS A 1 201 ? 20.252 4.518 -19.692 1.00 94.12 201 LYS A N 1
ATOM 1636 C CA . LYS A 1 201 ? 21.698 4.239 -19.633 1.00 94.12 201 LYS A CA 1
ATOM 1637 C C . LYS A 1 201 ? 22.173 3.439 -20.843 1.00 94.12 201 LYS A C 1
ATOM 1639 O O . LYS A 1 201 ? 23.252 3.721 -21.360 1.00 94.12 201 LYS A O 1
ATOM 1644 N N . ILE A 1 202 ? 21.394 2.449 -21.277 1.00 93.88 202 ILE A N 1
ATOM 1645 C CA . ILE A 1 202 ? 21.711 1.646 -22.464 1.00 93.88 202 ILE A CA 1
ATOM 1646 C C . ILE A 1 202 ? 21.671 2.532 -23.710 1.00 93.88 202 ILE A C 1
ATOM 1648 O O . ILE A 1 202 ? 22.636 2.536 -24.468 1.00 93.88 202 ILE A O 1
ATOM 1652 N N . ALA A 1 203 ? 20.618 3.335 -23.880 1.00 91.62 203 ALA A N 1
ATOM 1653 C CA . ALA A 1 203 ? 20.497 4.281 -24.984 1.00 91.62 203 ALA A CA 1
ATOM 1654 C C . ALA A 1 203 ? 21.678 5.262 -25.016 1.00 91.62 203 ALA A C 1
ATOM 1656 O O . ALA A 1 203 ? 22.296 5.446 -26.061 1.00 91.62 203 ALA A O 1
ATOM 1657 N N . HIS A 1 204 ? 22.060 5.820 -23.863 1.00 87.88 204 HIS A N 1
ATOM 1658 C CA . HIS A 1 204 ? 23.231 6.687 -23.751 1.00 87.88 204 HIS A CA 1
ATOM 1659 C C . HIS A 1 204 ? 24.521 5.964 -24.164 1.00 87.88 204 HIS A C 1
ATOM 1661 O O . HIS A 1 204 ? 25.299 6.512 -24.936 1.00 87.88 204 HIS A O 1
ATOM 1667 N N . LYS A 1 205 ? 24.728 4.714 -23.722 1.00 87.69 205 LYS A N 1
ATOM 1668 C CA . LYS A 1 205 ? 25.899 3.911 -24.108 1.00 87.69 205 LYS A CA 1
ATOM 1669 C C . LYS A 1 205 ? 25.946 3.644 -25.616 1.00 87.69 205 LYS A C 1
ATOM 1671 O O . LYS A 1 205 ? 27.006 3.780 -26.214 1.00 87.69 205 LYS A O 1
ATOM 1676 N N . VAL A 1 206 ? 24.812 3.294 -26.228 1.00 87.38 206 VAL A N 1
ATOM 1677 C CA . VAL A 1 206 ? 24.713 3.068 -27.681 1.00 87.38 206 VAL A CA 1
ATOM 1678 C C . VAL A 1 206 ? 25.026 4.350 -28.451 1.00 87.38 206 VAL A C 1
ATOM 1680 O O . VAL A 1 206 ? 25.816 4.316 -29.391 1.00 87.38 206 VAL A O 1
ATOM 1683 N N . LEU A 1 207 ? 24.474 5.487 -28.019 1.00 84.62 207 LEU A N 1
ATOM 1684 C CA . LEU A 1 207 ? 24.783 6.787 -28.613 1.00 84.62 207 LEU A CA 1
ATOM 1685 C C . LEU A 1 207 ? 26.272 7.124 -28.481 1.00 84.62 207 LEU A C 1
ATOM 1687 O O . LEU A 1 207 ? 26.883 7.514 -29.470 1.00 84.62 207 LEU A O 1
ATOM 1691 N N . SER A 1 208 ? 26.891 6.912 -27.315 1.00 83.00 208 SER A N 1
ATOM 1692 C CA . SER A 1 208 ? 28.338 7.103 -27.144 1.00 83.00 208 SER A CA 1
ATOM 1693 C C . SER A 1 208 ? 29.163 6.227 -28.096 1.00 83.00 208 SER A C 1
ATOM 1695 O O . SER A 1 208 ? 30.138 6.709 -28.660 1.00 83.00 208 SER A O 1
ATOM 1697 N N . CYS A 1 209 ? 28.770 4.974 -28.352 1.00 81.44 209 CYS A N 1
ATOM 1698 C CA . CYS A 1 209 ? 29.473 4.114 -29.314 1.00 81.44 209 CYS A CA 1
ATOM 1699 C C . CYS A 1 209 ? 29.394 4.626 -30.766 1.00 81.44 209 CYS A C 1
ATOM 1701 O O . CYS A 1 209 ? 30.342 4.442 -31.536 1.00 81.44 209 CYS A O 1
ATOM 1703 N N . GLU A 1 210 ? 28.282 5.261 -31.143 1.00 79.94 210 GLU A N 1
ATOM 1704 C CA . GLU A 1 210 ? 28.082 5.823 -32.485 1.00 79.94 210 GLU A CA 1
ATOM 1705 C C . GLU A 1 210 ? 28.780 7.180 -32.652 1.00 79.94 210 GLU A C 1
ATOM 1707 O O . GLU A 1 210 ? 29.288 7.518 -33.725 1.00 79.94 210 GLU A O 1
ATOM 1712 N N . VAL A 1 211 ? 28.825 7.964 -31.574 1.00 77.12 211 VAL A N 1
ATOM 1713 C CA . VAL A 1 211 ? 29.383 9.318 -31.571 1.00 77.12 211 VAL A CA 1
ATOM 1714 C C . VAL A 1 211 ? 30.904 9.311 -31.340 1.00 77.12 211 VAL A C 1
ATOM 1716 O O . VAL A 1 211 ? 31.601 10.180 -31.866 1.00 77.12 211 VAL A O 1
ATOM 1719 N N . GLY A 1 212 ? 31.418 8.306 -30.625 1.00 72.94 212 GLY A N 1
ATOM 1720 C CA . GLY A 1 212 ? 32.803 8.175 -30.167 1.00 72.94 212 GLY A CA 1
ATOM 1721 C C . GLY A 1 212 ? 32.889 8.225 -28.636 1.00 72.94 212 GLY A C 1
ATOM 1722 O O . GLY A 1 212 ? 32.198 9.021 -28.003 1.00 72.94 212 GLY A O 1
ATOM 1723 N N . GLU A 1 213 ? 33.738 7.381 -28.037 1.00 69.69 213 GLU A N 1
ATOM 1724 C CA . GLU A 1 213 ? 33.826 7.204 -26.573 1.00 69.69 213 GLU A CA 1
ATOM 1725 C C . GLU A 1 213 ? 34.272 8.476 -25.828 1.00 69.69 213 GLU A C 1
ATOM 1727 O O . GLU A 1 213 ? 33.841 8.705 -24.700 1.00 69.69 213 GLU A O 1
ATOM 1732 N N . ASP A 1 214 ? 35.038 9.346 -26.489 1.00 69.25 214 ASP A N 1
ATOM 1733 C CA . ASP A 1 214 ? 35.575 10.586 -25.912 1.00 69.25 214 ASP A CA 1
ATOM 1734 C C . ASP A 1 214 ? 34.665 11.812 -26.103 1.00 69.25 214 ASP A C 1
ATOM 1736 O O . ASP A 1 214 ? 35.042 12.940 -25.773 1.00 69.25 214 ASP A O 1
ATOM 1740 N N . VAL A 1 215 ? 33.467 11.636 -26.670 1.00 69.31 215 VAL A N 1
ATOM 1741 C CA . VAL A 1 215 ? 32.620 12.766 -27.058 1.00 69.31 215 VAL A CA 1
ATOM 1742 C C . VAL A 1 215 ? 31.570 13.079 -25.995 1.00 69.31 215 VAL A C 1
ATOM 1744 O O . VAL A 1 215 ? 30.659 12.298 -25.718 1.00 69.31 215 VAL A O 1
ATOM 1747 N N . ASN A 1 216 ? 31.653 14.286 -25.434 1.00 75.44 216 ASN A N 1
ATOM 1748 C CA . ASN A 1 216 ? 30.659 14.789 -24.497 1.00 75.44 216 ASN A CA 1
ATOM 1749 C C . ASN A 1 216 ? 29.370 15.202 -25.234 1.00 75.44 216 ASN A C 1
ATOM 1751 O O . ASN A 1 216 ? 29.300 16.247 -25.884 1.00 75.44 216 ASN A O 1
ATOM 1755 N N . ILE A 1 217 ? 28.321 14.392 -25.082 1.00 75.31 217 ILE A N 1
ATOM 1756 C CA . ILE A 1 217 ? 27.016 14.597 -25.729 1.00 75.31 217 ILE A CA 1
ATOM 1757 C C . ILE A 1 217 ? 26.367 15.935 -25.320 1.00 75.31 217 ILE A C 1
ATOM 1759 O O . ILE A 1 217 ? 25.731 16.581 -26.154 1.00 75.31 217 ILE A O 1
ATOM 1763 N N . GLN A 1 218 ? 26.569 16.410 -24.082 1.00 76.69 218 GLN A N 1
ATOM 1764 C CA . GLN A 1 218 ? 26.050 17.715 -23.641 1.00 76.69 218 GLN A CA 1
ATOM 1765 C C . GLN A 1 218 ? 26.724 18.880 -24.380 1.00 76.69 218 GLN A C 1
ATOM 1767 O O . GLN A 1 218 ? 26.072 19.881 -24.663 1.00 76.69 218 GLN A O 1
ATOM 1772 N N . GLN A 1 219 ? 28.005 18.751 -24.738 1.00 72.62 219 GLN A N 1
ATOM 1773 C CA . GLN A 1 219 ? 28.723 19.782 -25.495 1.00 72.62 219 GLN A CA 1
ATOM 1774 C C . GLN A 1 219 ? 28.300 19.832 -26.969 1.00 72.62 219 GLN A C 1
ATOM 1776 O O . GLN A 1 219 ? 28.204 20.926 -27.525 1.00 72.62 219 GLN A O 1
ATOM 1781 N N . ILE A 1 220 ? 27.985 18.686 -27.590 1.00 73.88 220 ILE A N 1
ATOM 1782 C CA . ILE A 1 220 ? 27.438 18.649 -28.961 1.00 73.88 220 ILE A CA 1
ATOM 1783 C C . ILE A 1 220 ? 26.091 19.371 -29.025 1.00 73.88 220 ILE A C 1
ATOM 1785 O O . ILE A 1 220 ? 25.839 20.119 -29.969 1.00 73.88 220 ILE A O 1
ATOM 1789 N N . LEU A 1 221 ? 25.241 19.174 -28.012 1.00 74.12 221 LEU A N 1
ATOM 1790 C CA . LEU A 1 221 ? 23.928 19.818 -27.931 1.00 74.12 221 LEU A CA 1
ATOM 1791 C C . LEU A 1 221 ? 24.027 21.350 -27.970 1.00 74.12 221 LEU A C 1
ATOM 1793 O O . LEU A 1 221 ? 23.176 22.001 -28.570 1.00 74.12 221 LEU A O 1
ATOM 1797 N N . CYS A 1 222 ? 25.072 21.921 -27.366 1.00 77.06 222 CYS A N 1
ATOM 1798 C CA . CYS A 1 222 ? 25.282 23.366 -27.325 1.00 77.06 222 CYS A CA 1
ATOM 1799 C C . CYS A 1 222 ? 25.886 23.941 -28.616 1.00 77.06 222 CYS A C 1
ATOM 1801 O O . CYS A 1 222 ? 25.686 25.120 -28.877 1.00 77.06 222 CYS A O 1
ATOM 1803 N N . ASN A 1 223 ? 26.605 23.145 -29.420 1.00 71.94 223 ASN A N 1
ATOM 1804 C CA . ASN A 1 223 ? 27.257 23.588 -30.661 1.00 71.94 223 ASN A CA 1
ATOM 1805 C C . ASN A 1 223 ? 27.210 22.489 -31.748 1.00 71.94 223 ASN A C 1
ATOM 1807 O O . ASN A 1 223 ? 28.213 21.815 -32.003 1.00 71.94 223 ASN A O 1
ATOM 1811 N N . PRO A 1 224 ? 26.070 22.317 -32.442 1.00 67.12 224 PRO A N 1
ATOM 1812 C CA . PRO A 1 224 ? 25.861 21.197 -33.365 1.00 67.12 224 PRO A CA 1
ATOM 1813 C C . PRO A 1 224 ? 26.647 21.299 -34.684 1.00 67.12 224 PRO A C 1
ATOM 1815 O O . PRO A 1 224 ? 26.798 20.303 -35.385 1.00 67.12 224 PRO A O 1
ATOM 1818 N N . GLY A 1 225 ? 27.152 22.482 -35.050 1.00 68.94 225 GLY A N 1
ATOM 1819 C CA . GLY A 1 225 ? 27.702 22.734 -36.390 1.00 68.94 225 GLY A CA 1
ATOM 1820 C C . GLY A 1 225 ? 29.095 22.157 -36.667 1.00 68.94 225 GLY A C 1
ATOM 1821 O O . GLY A 1 225 ? 29.461 21.995 -37.827 1.00 68.94 225 GLY A O 1
ATOM 1822 N N . GLY A 1 226 ? 29.882 21.856 -35.630 1.00 69.88 226 GLY A N 1
ATOM 1823 C CA . GLY A 1 226 ? 31.269 21.391 -35.780 1.00 69.88 226 GLY A CA 1
ATOM 1824 C C . GLY A 1 226 ? 31.455 19.879 -35.667 1.00 69.88 226 GLY A C 1
ATOM 1825 O O . GLY A 1 226 ? 32.555 19.378 -35.896 1.00 69.88 226 GLY A O 1
ATOM 1826 N N . TRP A 1 227 ? 30.413 19.143 -35.279 1.00 74.75 227 TRP A N 1
ATOM 1827 C CA . TRP A 1 227 ? 30.545 17.728 -34.962 1.00 74.75 227 TRP A CA 1
ATOM 1828 C C . TRP A 1 227 ? 30.325 16.840 -36.193 1.00 74.75 227 TRP A C 1
ATOM 1830 O O . TRP A 1 227 ? 29.372 17.017 -36.949 1.00 74.75 227 TRP A O 1
ATOM 1840 N N . ARG A 1 228 ? 31.210 15.853 -36.378 1.00 74.31 228 ARG A N 1
ATOM 1841 C CA . ARG A 1 228 ? 31.164 14.883 -37.477 1.00 74.31 228 ARG A CA 1
ATOM 1842 C C . ARG A 1 228 ? 31.139 13.470 -36.902 1.00 74.31 228 ARG A C 1
ATOM 1844 O O . ARG A 1 228 ? 32.143 13.023 -36.347 1.00 74.31 228 ARG A O 1
ATOM 1851 N N . GLY A 1 229 ? 30.010 12.779 -37.037 1.00 79.50 229 GLY A N 1
ATOM 1852 C CA . GLY A 1 229 ? 29.827 11.435 -36.477 1.00 79.50 229 GLY A CA 1
ATOM 1853 C C . GLY A 1 229 ? 30.666 10.350 -37.143 1.00 79.50 229 GLY A C 1
ATOM 1854 O O . GLY A 1 229 ? 31.237 10.559 -38.217 1.00 79.50 229 GLY A O 1
ATOM 1855 N N . ARG A 1 230 ? 30.721 9.166 -36.517 1.00 83.19 230 ARG A N 1
ATOM 1856 C CA . ARG A 1 230 ? 31.526 8.027 -36.987 1.00 83.19 230 ARG A CA 1
ATOM 1857 C C . ARG A 1 230 ? 31.201 7.639 -38.427 1.00 83.19 230 ARG A C 1
ATOM 1859 O O . ARG A 1 230 ? 32.116 7.473 -39.228 1.00 83.19 230 ARG A O 1
ATOM 1866 N N . SER A 1 231 ? 29.921 7.563 -38.786 1.00 83.06 231 SER A N 1
ATOM 1867 C CA . SER A 1 231 ? 29.481 7.262 -40.155 1.00 83.06 231 SER A CA 1
ATOM 1868 C C . SER A 1 231 ? 30.000 8.278 -41.184 1.00 83.06 231 SER A C 1
ATOM 1870 O O . SER A 1 231 ? 30.543 7.895 -42.219 1.00 83.06 231 SER A O 1
ATOM 1872 N N . GLN A 1 232 ? 29.924 9.577 -40.879 1.00 84.88 232 GLN A N 1
ATOM 1873 C CA . GLN A 1 232 ? 30.455 10.642 -41.737 1.00 84.88 232 GLN A CA 1
ATOM 1874 C C . GLN A 1 232 ? 31.989 10.623 -41.816 1.00 84.88 232 GLN A C 1
ATOM 1876 O O . GLN A 1 232 ? 32.552 10.902 -42.876 1.00 84.88 232 GLN A O 1
ATOM 1881 N N . GLN A 1 233 ? 32.680 10.294 -40.718 1.00 86.38 233 GLN A N 1
ATOM 1882 C CA . GLN A 1 233 ? 34.134 10.111 -40.718 1.00 86.38 233 GLN A CA 1
ATOM 1883 C C . GLN A 1 233 ? 34.547 8.922 -41.595 1.00 86.38 233 GLN A C 1
ATOM 1885 O O . GLN A 1 233 ? 35.439 9.074 -42.429 1.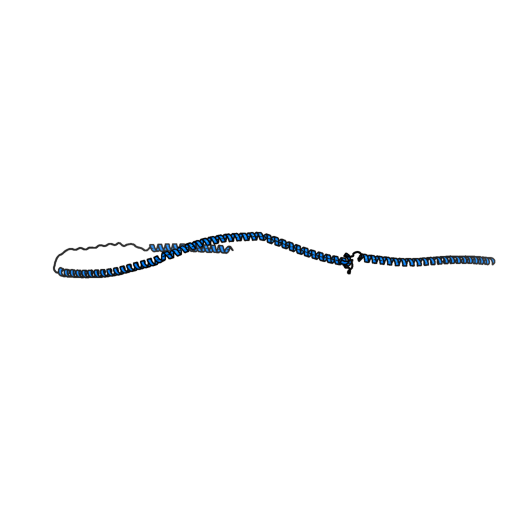00 86.38 233 GLN A O 1
ATOM 1890 N N . ILE A 1 234 ? 33.865 7.778 -41.469 1.00 88.56 234 ILE A N 1
ATOM 1891 C CA . ILE A 1 234 ? 34.093 6.592 -42.307 1.00 88.56 234 ILE A CA 1
ATOM 1892 C C . ILE A 1 234 ? 33.884 6.938 -43.782 1.00 88.56 234 ILE A C 1
ATOM 1894 O O . ILE A 1 234 ? 34.767 6.662 -44.589 1.00 88.56 234 ILE A O 1
ATOM 1898 N N . LEU A 1 235 ? 32.778 7.601 -44.133 1.00 90.81 235 LEU A N 1
ATOM 1899 C CA . LEU A 1 235 ? 32.498 7.995 -45.516 1.00 90.81 235 LEU A CA 1
ATOM 1900 C C . LEU A 1 235 ? 33.584 8.924 -46.078 1.00 90.81 235 LEU A C 1
ATOM 1902 O O . LEU A 1 235 ? 34.026 8.766 -47.213 1.00 90.81 235 LEU A O 1
ATOM 1906 N N . ALA A 1 236 ? 34.057 9.886 -45.281 1.00 90.38 236 ALA A N 1
ATOM 1907 C CA . ALA A 1 236 ? 35.126 10.784 -45.703 1.00 90.38 236 ALA A CA 1
ATOM 1908 C C . ALA A 1 236 ? 36.458 10.052 -45.929 1.00 90.38 236 ALA A C 1
ATOM 1910 O O . ALA A 1 236 ? 37.173 10.370 -46.881 1.00 90.38 236 ALA A O 1
ATOM 1911 N N . LEU A 1 237 ? 36.789 9.075 -45.079 1.00 93.19 237 LEU A N 1
ATOM 1912 C CA . LEU A 1 237 ? 37.968 8.226 -45.256 1.00 93.19 237 LEU A CA 1
ATOM 1913 C C . LEU A 1 237 ? 37.829 7.313 -46.479 1.00 93.19 237 LEU A C 1
ATOM 1915 O O . LEU A 1 237 ? 38.780 7.189 -47.245 1.00 93.19 237 LEU A O 1
ATOM 1919 N N . GLN A 1 238 ? 36.649 6.733 -46.705 1.00 95.06 238 GLN A N 1
ATOM 1920 C CA . GLN A 1 238 ? 36.354 5.930 -47.894 1.00 95.06 238 GLN A CA 1
ATOM 1921 C C . GLN A 1 238 ? 36.486 6.752 -49.178 1.00 95.06 238 GLN A C 1
ATOM 1923 O O . GLN A 1 238 ? 37.134 6.295 -50.113 1.00 95.06 238 GLN A O 1
ATOM 1928 N N . ASN A 1 239 ? 35.955 7.978 -49.207 1.00 94.62 239 ASN A N 1
ATOM 1929 C CA . ASN A 1 239 ? 36.105 8.877 -50.352 1.00 94.62 239 ASN A CA 1
ATOM 1930 C C . ASN A 1 239 ? 37.570 9.247 -50.599 1.00 94.62 239 ASN A C 1
ATOM 1932 O O . ASN A 1 239 ? 38.018 9.174 -51.736 1.00 94.62 239 ASN A O 1
ATOM 1936 N N . ARG A 1 240 ? 38.343 9.579 -49.553 1.00 96.25 240 ARG A N 1
ATOM 1937 C CA . ARG A 1 240 ? 39.788 9.837 -49.700 1.00 96.25 240 ARG A CA 1
ATOM 1938 C C . ARG A 1 240 ? 40.533 8.628 -50.251 1.00 96.25 240 ARG A C 1
ATOM 1940 O O . ARG A 1 240 ? 41.370 8.793 -51.130 1.00 96.25 240 ARG A O 1
ATOM 1947 N N . LYS A 1 241 ? 40.222 7.430 -49.747 1.00 96.69 241 LYS A N 1
ATOM 1948 C CA . LYS A 1 241 ? 40.798 6.187 -50.263 1.00 96.69 241 LYS A CA 1
ATOM 1949 C C . LYS A 1 241 ? 40.454 6.011 -51.741 1.00 96.69 241 LYS A C 1
ATOM 1951 O O . LYS A 1 241 ? 41.353 5.784 -52.532 1.00 96.69 241 LYS A O 1
ATOM 1956 N N . LEU A 1 242 ? 39.186 6.184 -52.111 1.00 96.62 242 LEU A N 1
ATOM 1957 C CA . LEU A 1 242 ? 38.734 6.051 -53.493 1.00 96.62 242 LEU A CA 1
ATOM 1958 C C . LEU A 1 242 ? 39.424 7.057 -54.426 1.00 96.62 242 LEU A C 1
ATOM 1960 O O . LEU A 1 242 ? 39.815 6.690 -55.528 1.00 96.62 242 LEU A O 1
ATOM 1964 N N . THR A 1 243 ? 39.599 8.308 -53.988 1.00 95.62 243 THR A N 1
ATOM 1965 C CA . THR A 1 243 ? 40.354 9.319 -54.741 1.00 95.62 243 THR A CA 1
ATOM 1966 C C . THR A 1 243 ? 41.801 8.888 -54.950 1.00 95.62 243 THR A C 1
ATOM 1968 O O . THR A 1 243 ? 42.294 8.964 -56.069 1.00 95.62 243 THR A O 1
ATOM 1971 N N . MET A 1 244 ? 42.458 8.388 -53.904 1.00 95.75 244 MET A N 1
ATOM 1972 C CA . MET A 1 244 ? 43.853 7.960 -53.992 1.00 95.75 244 MET A CA 1
ATOM 1973 C C . MET A 1 244 ? 44.018 6.710 -54.871 1.00 95.75 244 MET A C 1
ATOM 1975 O O . MET A 1 244 ? 44.909 6.669 -55.712 1.00 95.75 244 MET A O 1
ATOM 1979 N N . ASP A 1 245 ? 43.113 5.734 -54.753 1.00 96.50 245 ASP A N 1
ATOM 1980 C CA . ASP A 1 245 ? 43.072 4.551 -55.624 1.00 96.50 245 ASP A CA 1
ATOM 1981 C C . ASP A 1 245 ? 42.852 4.961 -57.099 1.00 96.50 245 ASP A C 1
ATOM 1983 O O . ASP A 1 245 ? 43.466 4.397 -58.006 1.00 96.50 245 ASP A O 1
ATOM 1987 N N . TYR A 1 246 ? 42.015 5.977 -57.353 1.00 97.12 246 TYR A N 1
ATOM 1988 C CA . TYR A 1 246 ? 41.795 6.527 -58.695 1.00 97.12 246 TYR A CA 1
ATOM 1989 C C . TYR A 1 246 ? 43.038 7.233 -59.257 1.00 97.12 246 TYR A C 1
ATOM 1991 O O . TYR A 1 246 ? 43.358 7.049 -60.431 1.00 97.12 246 TYR A O 1
ATOM 1999 N N . GLU A 1 247 ? 43.750 8.018 -58.443 1.00 96.56 247 GLU A N 1
ATOM 2000 C CA . GLU A 1 247 ? 44.999 8.682 -58.844 1.00 96.56 247 GLU A CA 1
ATOM 2001 C C . GLU A 1 247 ? 46.076 7.666 -59.243 1.00 96.56 247 GLU A C 1
ATOM 2003 O O . GLU A 1 247 ? 46.674 7.802 -60.313 1.00 96.56 247 GLU A O 1
ATOM 2008 N N . VAL A 1 248 ? 46.256 6.607 -58.447 1.00 97.19 248 VAL A N 1
ATOM 2009 C CA . VAL A 1 248 ? 47.184 5.508 -58.763 1.00 97.19 248 VAL A CA 1
ATOM 2010 C C . VAL A 1 248 ? 46.808 4.840 -60.086 1.00 97.19 248 VAL A C 1
ATOM 2012 O O . VAL A 1 248 ? 47.657 4.665 -60.960 1.00 97.19 248 VAL A O 1
ATOM 2015 N N . LEU A 1 249 ? 45.524 4.527 -60.283 1.00 97.12 249 LEU A N 1
ATOM 2016 C CA . LEU A 1 249 ? 45.051 3.905 -61.520 1.00 97.12 249 LEU A CA 1
ATOM 2017 C C . LEU A 1 249 ? 45.267 4.810 -62.748 1.00 97.12 249 LEU A C 1
ATOM 2019 O O . LEU A 1 249 ? 45.564 4.328 -63.845 1.00 97.12 249 LEU A O 1
ATOM 2023 N N . LEU A 1 250 ? 45.133 6.129 -62.578 1.00 96.06 250 LEU A N 1
ATOM 2024 C CA . LEU A 1 250 ? 45.380 7.107 -63.636 1.00 96.06 250 LEU A CA 1
ATOM 2025 C C . LEU A 1 250 ? 46.862 7.134 -64.043 1.00 96.06 250 LEU A C 1
ATOM 2027 O O . LEU A 1 250 ? 47.175 7.212 -65.237 1.00 96.06 250 LEU A O 1
ATOM 2031 N N . GLU A 1 251 ? 47.766 7.046 -63.067 1.00 96.75 251 GLU A N 1
ATOM 2032 C CA . GLU A 1 251 ? 49.210 6.984 -63.296 1.00 96.75 251 GLU A CA 1
ATOM 2033 C C . GLU A 1 251 ? 49.612 5.682 -64.006 1.00 96.75 251 GLU A C 1
ATOM 2035 O O . GLU A 1 251 ? 50.275 5.728 -65.048 1.00 96.75 251 GLU A O 1
ATOM 2040 N N . GLU A 1 252 ? 49.101 4.534 -63.553 1.00 96.62 252 GLU A N 1
ATOM 2041 C CA . GLU A 1 252 ? 49.307 3.241 -64.218 1.00 96.62 252 GLU A CA 1
ATOM 2042 C C . GLU A 1 252 ? 48.805 3.252 -65.669 1.00 96.62 252 GLU A C 1
ATOM 2044 O O . GLU A 1 252 ? 49.496 2.786 -66.583 1.00 96.62 252 GLU A O 1
ATOM 2049 N N . HIS A 1 253 ? 47.623 3.826 -65.916 1.00 96.19 253 HIS A N 1
ATOM 2050 C CA . HIS A 1 253 ? 47.076 3.953 -67.265 1.00 96.19 253 HIS A CA 1
ATOM 2051 C C . HIS A 1 253 ? 47.950 4.854 -68.156 1.00 96.19 253 HIS A C 1
ATOM 2053 O O . HIS A 1 253 ? 48.184 4.534 -69.327 1.00 96.19 253 HIS A O 1
ATOM 2059 N N . SER A 1 254 ? 48.467 5.964 -67.619 1.00 96.75 254 SER A N 1
ATOM 2060 C CA . SER A 1 254 ? 49.404 6.852 -68.323 1.00 96.75 254 SER A CA 1
ATOM 2061 C C . SER A 1 254 ? 50.679 6.111 -68.736 1.00 96.75 254 SER A C 1
ATOM 2063 O O . SER A 1 254 ? 51.104 6.182 -69.895 1.00 96.75 254 SER A O 1
ATOM 2065 N N . ASP A 1 255 ? 51.254 5.326 -67.830 1.00 96.88 255 ASP A N 1
ATOM 2066 C CA . ASP A 1 255 ? 52.466 4.557 -68.099 1.00 96.88 255 ASP A CA 1
ATOM 2067 C C . ASP A 1 255 ? 52.231 3.399 -69.070 1.00 96.88 255 ASP A C 1
ATOM 2069 O O . ASP A 1 255 ? 53.044 3.166 -69.974 1.00 96.88 255 ASP A O 1
ATOM 2073 N N . MET A 1 256 ? 51.088 2.717 -68.970 1.00 96.44 256 MET A N 1
ATOM 2074 C CA . MET A 1 256 ? 50.683 1.708 -69.949 1.00 96.44 256 MET A CA 1
ATOM 2075 C C . MET A 1 256 ? 50.486 2.310 -71.340 1.00 96.44 256 MET A C 1
ATOM 2077 O O . MET A 1 256 ? 50.923 1.721 -72.332 1.00 96.44 256 MET A O 1
ATOM 2081 N N . LYS A 1 257 ? 49.917 3.516 -71.434 1.00 96.81 257 LYS A N 1
ATOM 2082 C CA . LYS A 1 257 ? 49.787 4.243 -72.700 1.00 96.81 257 LYS A CA 1
ATOM 2083 C C . LYS A 1 257 ? 51.154 4.581 -73.302 1.00 96.81 257 LYS A C 1
ATOM 2085 O O . LYS A 1 257 ? 51.361 4.334 -74.490 1.00 96.81 257 LYS A O 1
ATOM 2090 N N . LYS A 1 258 ? 52.110 5.074 -72.503 1.00 97.06 258 LYS A N 1
ATOM 2091 C CA . LYS A 1 258 ? 53.490 5.330 -72.968 1.00 97.06 258 LYS A CA 1
ATOM 2092 C C . LYS A 1 258 ? 54.152 4.050 -73.492 1.00 97.06 258 LYS A C 1
ATOM 2094 O O . LYS A 1 258 ? 54.730 4.061 -74.579 1.00 97.06 258 LYS A O 1
ATOM 2099 N N . LYS A 1 259 ? 54.031 2.932 -72.762 1.00 97.12 259 LYS A N 1
ATOM 2100 C CA . LYS A 1 259 ? 54.554 1.618 -73.186 1.00 97.12 259 LYS A CA 1
ATOM 2101 C C . LYS A 1 259 ? 53.911 1.138 -74.490 1.00 97.12 259 LYS A C 1
ATOM 2103 O O . LYS A 1 259 ? 54.615 0.624 -75.361 1.00 97.12 259 LYS A O 1
ATOM 2108 N N . LEU A 1 260 ? 52.599 1.325 -74.646 1.00 96.31 260 LEU A N 1
ATOM 2109 C CA . LEU A 1 260 ? 51.873 0.976 -75.867 1.00 96.31 260 LEU A CA 1
ATOM 2110 C C . LEU A 1 260 ? 52.380 1.777 -77.071 1.00 96.31 260 LEU A C 1
ATOM 2112 O O . LEU A 1 260 ? 52.674 1.183 -78.106 1.00 96.31 260 LEU A O 1
ATOM 2116 N N . GLU A 1 261 ? 52.521 3.097 -76.944 1.00 96.69 261 GLU A N 1
ATOM 2117 C CA . GLU A 1 261 ? 53.025 3.947 -78.031 1.00 96.69 261 GLU A CA 1
ATOM 2118 C C . GLU A 1 261 ? 54.479 3.617 -78.396 1.00 96.69 261 GLU A C 1
ATOM 2120 O O . GLU A 1 261 ? 54.801 3.480 -79.577 1.00 96.69 261 GLU A O 1
ATOM 2125 N N . ALA A 1 262 ? 55.341 3.361 -77.406 1.00 96.94 262 ALA A N 1
ATOM 2126 C CA . ALA A 1 262 ? 56.695 2.867 -77.655 1.00 96.94 262 ALA A CA 1
ATOM 2127 C C . ALA A 1 262 ? 56.685 1.518 -78.402 1.00 96.94 262 ALA A C 1
ATOM 2129 O O . ALA A 1 262 ? 57.466 1.302 -79.331 1.00 96.94 262 ALA A O 1
ATOM 2130 N N . SER A 1 263 ? 55.778 0.604 -78.040 1.00 96.44 263 SER A N 1
ATOM 2131 C CA . SER A 1 263 ? 55.605 -0.677 -78.737 1.00 96.44 263 SER A CA 1
ATOM 2132 C C . SER A 1 263 ? 55.134 -0.491 -80.184 1.00 96.44 263 SER A C 1
ATOM 2134 O O . SER A 1 263 ? 55.699 -1.093 -81.098 1.00 96.44 263 SER A O 1
ATOM 2136 N N . LYS A 1 264 ? 54.154 0.391 -80.420 1.00 97.31 264 LYS A N 1
ATOM 2137 C CA . LYS A 1 264 ? 53.665 0.730 -81.766 1.00 97.31 264 LYS A CA 1
ATOM 2138 C C . LYS A 1 264 ? 54.768 1.334 -82.632 1.00 97.31 264 LYS A C 1
ATOM 2140 O O . LYS A 1 264 ? 54.911 0.939 -83.787 1.00 97.31 264 LYS A O 1
ATOM 2145 N N . ALA A 1 265 ? 55.567 2.247 -82.078 1.00 96.31 265 ALA A N 1
ATOM 2146 C CA . ALA A 1 265 ? 56.703 2.842 -82.775 1.00 96.31 265 ALA A CA 1
ATOM 2147 C C . ALA A 1 265 ? 57.736 1.776 -83.176 1.00 96.31 265 ALA A C 1
ATOM 2149 O O . ALA A 1 265 ? 58.121 1.718 -84.344 1.00 96.31 265 ALA A O 1
ATOM 2150 N N . ARG A 1 266 ? 58.100 0.870 -82.253 1.00 96.56 266 ARG A N 1
ATOM 2151 C CA . ARG A 1 266 ? 58.971 -0.284 -82.555 1.00 96.56 266 ARG A CA 1
ATOM 2152 C C . ARG A 1 266 ? 58.394 -1.166 -83.661 1.00 96.56 266 ARG A C 1
ATOM 2154 O O . ARG A 1 266 ? 59.104 -1.498 -84.601 1.00 96.56 266 ARG A O 1
ATOM 2161 N N . SER A 1 267 ? 57.105 -1.496 -83.589 1.00 96.00 267 SER A N 1
ATOM 2162 C CA . SER A 1 267 ? 56.420 -2.290 -84.618 1.00 96.00 267 SER A CA 1
ATOM 2163 C C . SER A 1 267 ? 56.450 -1.609 -85.994 1.00 96.00 267 SER A C 1
ATOM 2165 O O . SER A 1 267 ? 56.686 -2.262 -87.010 1.00 96.00 267 SER A O 1
ATOM 2167 N N . LYS A 1 268 ? 56.300 -0.277 -86.043 1.00 96.75 268 LYS A N 1
ATOM 2168 C CA . LYS A 1 268 ? 56.392 0.499 -87.287 1.00 96.75 268 LYS A CA 1
ATOM 2169 C C . LYS A 1 268 ? 57.795 0.446 -87.899 1.00 96.75 268 LYS A C 1
ATOM 2171 O O . LYS A 1 268 ? 57.896 0.216 -89.101 1.00 96.75 268 LYS A O 1
ATOM 2176 N N . VAL A 1 269 ? 58.844 0.616 -87.090 1.00 96.69 269 VAL A N 1
ATOM 2177 C CA . VAL A 1 269 ? 60.246 0.519 -87.540 1.00 96.69 269 VAL A CA 1
ATOM 2178 C C . VAL A 1 269 ? 60.551 -0.886 -88.061 1.00 96.69 269 VAL A C 1
ATOM 2180 O O . VAL A 1 269 ? 60.985 -1.031 -89.203 1.00 96.69 269 VAL A O 1
ATOM 2183 N N . LEU A 1 270 ? 60.202 -1.923 -87.295 1.00 96.12 270 LEU A N 1
ATOM 2184 C CA . LEU A 1 270 ? 60.356 -3.317 -87.722 1.00 96.12 270 LEU A CA 1
ATOM 2185 C C . LEU A 1 270 ? 59.607 -3.597 -89.033 1.00 96.12 270 LEU A C 1
ATOM 2187 O O . LEU A 1 270 ? 60.125 -4.263 -89.923 1.00 96.12 270 LEU A O 1
ATOM 2191 N N . SER A 1 271 ? 58.399 -3.053 -89.205 1.00 95.75 271 SER A N 1
ATOM 2192 C CA . SER A 1 271 ? 57.647 -3.184 -90.457 1.00 95.75 271 SER A CA 1
ATOM 2193 C C . SER A 1 271 ? 58.366 -2.527 -91.641 1.00 95.75 271 SER A C 1
ATOM 2195 O O . SER A 1 271 ? 58.399 -3.101 -92.732 1.00 95.75 271 SER A O 1
ATOM 2197 N N . THR A 1 272 ? 58.956 -1.341 -91.451 1.00 95.31 272 THR A N 1
ATOM 2198 C CA . THR A 1 272 ? 59.744 -0.677 -92.501 1.00 95.31 272 THR A CA 1
ATOM 2199 C C . THR A 1 272 ? 61.024 -1.437 -92.835 1.00 95.31 272 THR A C 1
ATOM 2201 O O . THR A 1 272 ? 61.326 -1.595 -94.016 1.00 95.31 272 THR A O 1
ATOM 2204 N N . GLU A 1 273 ? 61.717 -1.980 -91.834 1.00 96.12 273 GLU A N 1
ATOM 2205 C CA . GLU A 1 273 ? 62.902 -2.823 -92.025 1.00 96.12 273 GLU A CA 1
ATOM 2206 C C . GLU A 1 273 ? 62.551 -4.102 -92.788 1.00 96.12 273 GLU A C 1
ATOM 2208 O O . GLU A 1 273 ? 63.210 -4.428 -93.770 1.00 96.12 273 GLU A O 1
ATOM 2213 N N . ILE A 1 274 ? 61.453 -4.779 -92.429 1.00 95.94 274 ILE A N 1
ATOM 2214 C CA . ILE A 1 274 ? 60.961 -5.959 -93.156 1.00 95.94 274 ILE A CA 1
ATOM 2215 C C . ILE A 1 274 ? 60.665 -5.618 -94.621 1.00 95.94 274 ILE A C 1
ATOM 2217 O O . ILE A 1 274 ? 60.996 -6.402 -95.509 1.00 95.94 274 ILE A O 1
ATOM 2221 N N . LYS A 1 275 ? 60.041 -4.467 -94.905 1.00 95.62 275 LYS A N 1
ATOM 2222 C CA . LYS A 1 275 ? 59.785 -4.030 -96.289 1.00 95.62 275 LYS A CA 1
ATOM 2223 C C . LYS A 1 275 ? 61.087 -3.765 -97.048 1.00 95.62 275 LYS A C 1
ATOM 2225 O O . LYS A 1 275 ? 61.204 -4.198 -98.192 1.00 95.62 275 LYS A O 1
ATOM 2230 N N . ALA A 1 276 ? 62.055 -3.102 -96.417 1.00 94.69 276 ALA A N 1
ATOM 2231 C CA . ALA A 1 276 ? 63.362 -2.833 -97.009 1.00 94.69 276 ALA A CA 1
ATOM 2232 C C . ALA A 1 276 ? 64.128 -4.133 -97.306 1.00 94.69 276 ALA A C 1
ATOM 2234 O O . ALA A 1 276 ? 64.593 -4.322 -98.428 1.00 94.69 276 ALA A O 1
ATOM 2235 N N . LEU A 1 277 ? 64.178 -5.065 -96.348 1.00 95.50 277 LEU A N 1
ATOM 2236 C CA . LEU A 1 277 ? 64.803 -6.379 -96.516 1.00 95.50 277 LEU A CA 1
ATOM 2237 C C . LEU A 1 277 ? 64.129 -7.190 -97.628 1.00 95.50 277 LEU A C 1
ATOM 2239 O O . LEU A 1 277 ? 64.816 -7.759 -98.470 1.00 95.50 277 LEU A O 1
ATOM 2243 N N . LYS A 1 278 ? 62.790 -7.199 -97.698 1.00 95.44 278 LYS A N 1
ATOM 2244 C CA . LYS A 1 278 ? 62.060 -7.846 -98.804 1.00 95.44 278 LYS A CA 1
ATOM 2245 C C . LYS A 1 278 ? 62.420 -7.246 -100.166 1.00 95.44 278 LYS A C 1
ATOM 2247 O O . LYS A 1 278 ? 62.607 -7.997 -101.118 1.00 95.44 278 LYS A O 1
ATOM 2252 N N . SER A 1 279 ? 62.545 -5.919 -100.257 1.00 94.62 279 SER A N 1
ATOM 2253 C CA . SER A 1 279 ? 62.981 -5.248 -101.488 1.00 94.62 279 SER A CA 1
ATOM 2254 C C . SER A 1 279 ? 64.410 -5.637 -101.873 1.00 94.62 279 SER A C 1
ATOM 2256 O O . SER A 1 279 ? 64.651 -5.943 -103.035 1.00 94.62 279 SER A O 1
ATOM 2258 N N . GLN A 1 280 ? 65.341 -5.665 -100.911 1.00 95.31 280 GLN A N 1
ATOM 2259 C CA . GLN A 1 280 ? 66.726 -6.089 -101.147 1.00 95.31 280 GLN A CA 1
ATOM 2260 C C . GLN A 1 280 ? 66.802 -7.538 -101.643 1.00 95.31 280 GLN A C 1
ATOM 2262 O O . GLN A 1 280 ? 67.510 -7.809 -102.610 1.00 95.31 280 GLN A O 1
ATOM 2267 N N . ILE A 1 281 ? 66.042 -8.452 -101.026 1.00 95.44 281 ILE A N 1
ATOM 2268 C CA . ILE A 1 281 ? 65.945 -9.852 -101.466 1.00 95.44 281 ILE A CA 1
ATOM 2269 C C . ILE A 1 281 ? 65.428 -9.928 -102.906 1.00 95.44 281 ILE A C 1
ATOM 2271 O O . ILE A 1 281 ? 66.013 -10.646 -103.707 1.00 95.44 281 ILE A O 1
ATOM 2275 N N . SER A 1 282 ? 64.384 -9.170 -103.262 1.00 94.25 282 SER A N 1
ATOM 2276 C CA . SER A 1 282 ? 63.866 -9.147 -104.640 1.00 94.25 282 SER A CA 1
ATOM 2277 C C . SER A 1 282 ? 64.935 -8.718 -105.644 1.00 94.25 282 SER A C 1
ATOM 2279 O O . SER A 1 282 ? 65.129 -9.391 -106.646 1.00 94.25 282 SER A O 1
ATOM 2281 N N . THR A 1 283 ? 65.677 -7.644 -105.354 1.00 93.31 283 THR A N 1
ATOM 2282 C CA . THR A 1 283 ? 66.760 -7.175 -106.232 1.00 93.31 283 THR A CA 1
ATOM 2283 C C . THR A 1 283 ? 67.876 -8.209 -106.377 1.00 93.31 283 THR A C 1
ATOM 2285 O O . THR A 1 283 ? 68.425 -8.363 -107.462 1.00 93.31 283 THR A O 1
ATOM 2288 N N . LEU A 1 284 ? 68.230 -8.916 -105.299 1.00 92.69 284 LEU A N 1
ATOM 2289 C CA . LEU A 1 284 ? 69.216 -9.998 -105.356 1.00 92.69 284 LEU A CA 1
ATOM 2290 C C . LEU A 1 284 ? 68.713 -11.191 -106.175 1.00 92.69 284 LEU A C 1
ATOM 2292 O O . LEU A 1 284 ? 69.489 -11.761 -106.931 1.00 92.69 284 LEU A O 1
ATOM 2296 N N . LEU A 1 285 ? 67.429 -11.541 -106.062 1.00 93.38 285 LEU A N 1
ATOM 2297 C CA . LEU A 1 285 ? 66.816 -12.593 -106.875 1.00 93.38 285 LEU A CA 1
ATOM 2298 C C . LEU A 1 285 ? 66.792 -12.226 -108.363 1.00 93.38 285 LEU A C 1
ATOM 2300 O O . LEU A 1 285 ? 67.082 -13.081 -109.190 1.00 93.38 285 LEU A O 1
ATOM 2304 N N . ASP A 1 286 ? 66.475 -10.976 -108.710 1.00 92.00 286 ASP A N 1
ATOM 2305 C CA . ASP A 1 286 ? 66.491 -10.521 -110.106 1.00 92.00 286 ASP A CA 1
ATOM 2306 C C . ASP A 1 286 ? 67.915 -10.499 -110.675 1.00 92.00 286 ASP A C 1
ATOM 2308 O O . ASP A 1 286 ? 68.127 -10.940 -111.799 1.00 92.00 286 ASP A O 1
ATOM 2312 N N . LYS A 1 287 ? 68.911 -10.080 -109.879 1.00 92.31 287 LYS A N 1
ATOM 2313 C CA . LYS A 1 287 ? 70.327 -10.222 -110.253 1.00 92.31 287 LYS A CA 1
ATOM 2314 C C . LYS A 1 287 ? 70.706 -11.679 -110.498 1.00 92.31 287 LYS A C 1
ATOM 2316 O O . LYS A 1 287 ? 71.282 -11.957 -111.535 1.00 92.31 287 LYS A O 1
ATOM 2321 N N . GLY A 1 288 ? 70.316 -12.590 -109.604 1.00 91.31 288 GLY A N 1
ATOM 2322 C CA . GLY A 1 288 ? 70.556 -14.023 -109.780 1.00 91.31 288 GLY A CA 1
ATOM 2323 C C . GLY A 1 288 ? 69.958 -14.564 -111.080 1.00 91.31 288 GLY A C 1
ATOM 2324 O O . GLY A 1 288 ? 70.650 -15.257 -111.807 1.00 91.31 288 GLY A O 1
ATOM 2325 N N . LYS A 1 289 ? 68.726 -14.169 -111.436 1.00 91.31 289 LYS A N 1
ATOM 2326 C CA . LYS A 1 289 ? 68.126 -14.537 -112.732 1.00 91.31 289 LYS A CA 1
ATOM 2327 C C . LYS A 1 289 ? 68.909 -13.992 -113.922 1.00 91.31 289 LYS A C 1
ATOM 2329 O O . LYS A 1 289 ? 69.080 -14.708 -114.894 1.00 91.31 289 LYS A O 1
ATOM 2334 N 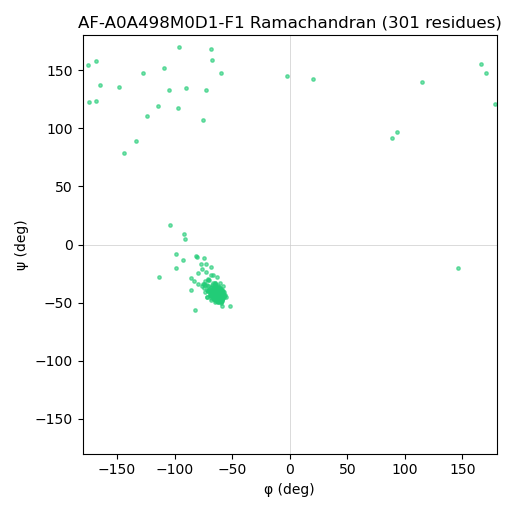N . HIS A 1 290 ? 69.358 -12.738 -113.866 1.00 90.31 290 HIS A N 1
ATOM 2335 C CA . HIS A 1 290 ? 70.177 -12.164 -114.937 1.00 90.31 290 HIS A CA 1
ATOM 2336 C C . HIS A 1 290 ? 71.540 -12.848 -115.048 1.00 90.31 290 HIS A C 1
ATOM 2338 O O . HIS A 1 290 ? 72.040 -13.033 -116.154 1.00 90.31 290 HIS A O 1
ATOM 2344 N N . ASP A 1 291 ? 72.134 -13.224 -113.916 1.00 92.25 291 ASP A N 1
ATOM 2345 C CA . ASP A 1 291 ? 73.367 -14.002 -113.882 1.00 92.25 291 ASP A CA 1
ATOM 2346 C C . ASP A 1 291 ? 73.129 -15.403 -114.485 1.00 92.25 291 ASP A C 1
ATOM 2348 O O . ASP A 1 291 ? 73.929 -15.844 -115.306 1.00 92.25 291 ASP A O 1
ATOM 2352 N N . ASP A 1 292 ? 72.006 -16.063 -114.171 1.00 89.75 292 ASP A N 1
ATOM 2353 C CA . ASP A 1 292 ? 71.596 -17.341 -114.774 1.00 89.75 292 ASP A CA 1
ATOM 2354 C C . ASP A 1 292 ? 71.365 -17.203 -116.296 1.00 89.75 292 ASP A C 1
ATOM 2356 O O . ASP A 1 292 ? 71.885 -18.001 -117.073 1.00 89.75 292 ASP A O 1
ATOM 2360 N N . GLU A 1 293 ? 70.662 -16.153 -116.746 1.00 86.81 293 GLU A N 1
ATOM 2361 C CA . GLU A 1 293 ? 70.466 -15.820 -118.170 1.00 86.81 293 GLU A CA 1
ATOM 2362 C C . GLU A 1 293 ? 71.806 -15.591 -118.893 1.00 86.81 293 GLU A C 1
ATOM 2364 O O . GLU A 1 293 ? 71.983 -16.015 -120.038 1.00 86.81 293 GLU A O 1
ATOM 2369 N N . LEU A 1 294 ? 72.761 -14.923 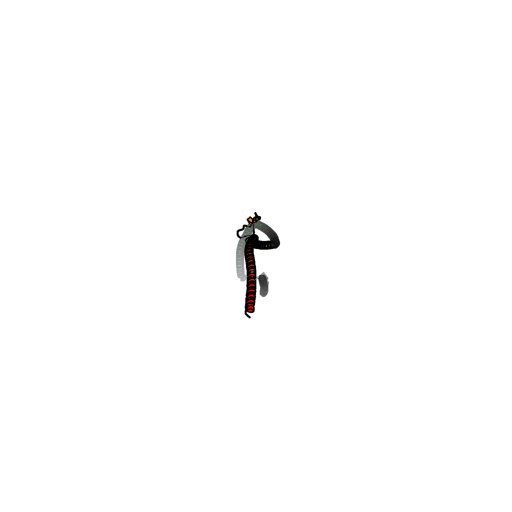-118.236 1.00 84.94 294 LEU A N 1
ATOM 2370 C CA . LEU A 1 294 ? 74.104 -14.696 -118.768 1.00 84.94 294 LEU A CA 1
ATOM 2371 C C . LEU A 1 294 ? 74.890 -16.007 -118.884 1.00 84.94 294 LEU A C 1
ATOM 2373 O O . LEU A 1 294 ? 75.574 -16.222 -119.885 1.00 84.94 294 LEU A O 1
ATOM 2377 N N . VAL A 1 295 ? 74.798 -16.879 -117.878 1.00 86.69 295 VAL A N 1
ATOM 2378 C CA . VAL A 1 295 ? 75.427 -18.206 -117.899 1.00 86.69 295 VAL A CA 1
ATOM 2379 C C . VAL A 1 295 ? 74.842 -19.057 -119.026 1.00 86.69 295 VAL A C 1
ATOM 2381 O O . VAL A 1 295 ? 75.610 -19.623 -119.805 1.00 86.69 295 VAL A O 1
ATOM 2384 N N . ASP A 1 296 ? 73.517 -19.092 -119.177 1.00 84.19 296 ASP A N 1
ATOM 2385 C CA . ASP A 1 296 ? 72.847 -19.799 -120.274 1.00 84.19 296 ASP A CA 1
ATOM 2386 C C . ASP A 1 296 ? 73.282 -19.253 -121.646 1.00 84.19 296 ASP A C 1
ATOM 2388 O O . ASP A 1 296 ? 73.596 -20.027 -122.552 1.00 84.19 296 ASP A O 1
ATOM 2392 N N . ALA A 1 297 ? 73.377 -17.926 -121.804 1.00 79.62 297 ALA A N 1
ATOM 2393 C CA . ALA A 1 297 ? 73.840 -17.303 -123.046 1.00 79.62 297 ALA A CA 1
ATOM 2394 C C . ALA A 1 297 ? 75.287 -17.688 -123.403 1.00 79.62 297 ALA A C 1
ATOM 2396 O O . ALA A 1 297 ? 75.584 -17.912 -124.577 1.00 79.62 297 ALA A O 1
ATOM 2397 N N . LEU A 1 298 ? 76.174 -17.794 -122.409 1.00 75.38 298 LEU A N 1
ATOM 2398 C CA . LEU A 1 298 ? 77.560 -18.230 -122.608 1.00 75.38 298 LEU A CA 1
ATOM 2399 C C . LEU A 1 298 ? 77.661 -19.730 -122.930 1.00 75.38 298 LEU A C 1
ATOM 2401 O O . LEU A 1 298 ? 78.485 -20.126 -123.752 1.00 75.38 298 LEU A O 1
ATOM 2405 N N . LEU A 1 299 ? 76.800 -20.568 -122.346 1.00 72.69 299 LEU A N 1
ATOM 2406 C CA . LEU A 1 299 ? 76.762 -22.006 -122.637 1.00 72.69 299 LEU A CA 1
ATOM 2407 C C . LEU A 1 299 ? 76.231 -22.317 -124.048 1.00 72.69 299 LEU A C 1
ATOM 2409 O O . LEU A 1 299 ? 76.674 -23.286 -124.660 1.00 72.69 299 LEU A O 1
ATOM 2413 N N . VAL A 1 300 ? 75.332 -21.491 -124.599 1.00 64.06 300 VAL A N 1
ATOM 2414 C CA . VAL A 1 300 ? 74.829 -21.632 -125.984 1.00 64.06 300 VAL A CA 1
ATOM 2415 C C . VAL A 1 300 ? 75.879 -21.235 -127.032 1.00 64.06 300 VAL A C 1
ATOM 2417 O O . VAL A 1 300 ? 75.816 -21.715 -128.160 1.00 64.06 300 VAL A O 1
ATOM 2420 N N . THR A 1 301 ? 76.863 -20.398 -126.685 1.00 58.88 301 THR A N 1
ATOM 2421 C CA . THR A 1 301 ? 77.941 -20.001 -127.612 1.00 58.88 301 THR A CA 1
ATOM 2422 C C . THR A 1 301 ? 79.074 -21.023 -127.760 1.00 58.88 301 THR A C 1
ATOM 2424 O O . THR A 1 301 ? 79.868 -20.888 -128.688 1.00 58.88 301 THR A O 1
ATOM 2427 N N . ASP A 1 302 ? 79.124 -22.049 -126.903 1.00 52.94 302 ASP A N 1
ATOM 2428 C CA . ASP A 1 302 ? 80.155 -23.102 -126.904 1.00 52.94 302 ASP A CA 1
ATOM 2429 C C . ASP A 1 302 ? 79.669 -24.457 -127.486 1.00 52.94 302 ASP A C 1
ATOM 2431 O O . ASP A 1 302 ? 80.309 -25.491 -127.278 1.00 52.94 302 ASP A O 1
ATOM 2435 N N . SER A 1 303 ? 78.552 -24.484 -128.231 1.00 46.09 303 SER A N 1
ATOM 2436 C CA . SER A 1 303 ? 78.032 -25.667 -128.962 1.00 46.09 303 SER A CA 1
ATOM 2437 C C . SER A 1 303 ? 77.931 -25.421 -130.465 1.00 46.09 303 SER A C 1
ATOM 2439 O O . SER A 1 303 ? 78.201 -26.376 -131.230 1.00 46.09 303 SER A O 1
#

pLDDT: mean 83.65, std 17.28, range [29.02, 98.44]

Radius of gyration: 90.56 Å; Cα contacts (8 Å, |Δi|>4): 12; chains: 1; bounding box: 161×70×270 Å

Solvent-accessible surface area (backbone atoms only — not comparable to full-atom values): 17159 Å² total; per-residue (Å²): 132,66,67,68,60,54,55,52,51,52,53,51,51,53,54,53,51,55,53,53,53,53,51,53,54,53,53,53,52,53,55,51,54,62,54,66,60,70,80,69,86,88,90,88,86,88,87,89,88,88,87,84,89,84,91,90,83,91,86,80,89,68,76,50,54,64,51,47,53,50,49,54,50,51,49,52,49,51,50,52,50,51,53,50,51,54,49,54,49,50,53,52,50,54,51,52,50,52,54,50,53,52,50,53,52,51,53,52,50,51,52,50,54,52,48,49,61,46,60,76,46,56,57,68,57,48,53,56,49,53,52,49,53,52,53,51,51,50,51,52,52,50,52,53,52,49,52,52,51,48,51,52,50,52,52,51,53,54,50,52,50,55,50,52,52,59,61,46,48,59,53,52,51,53,50,52,52,52,50,52,52,51,51,50,53,51,52,51,52,54,50,51,52,50,51,53,55,50,51,52,52,49,53,50,51,54,50,31,69,52,58,35,88,88,56,60,66,73,59,41,74,77,49,66,88,81,69,75,42,47,69,58,49,51,51,52,52,51,49,53,49,52,52,52,56,49,52,54,52,51,51,53,51,53,52,50,50,51,52,49,52,53,50,51,52,52,52,52,52,52,52,52,49,52,53,51,52,52,52,52,51,49,54,52,53,52,49,50,51,51,52,50,53,48,51,52,57,55,58,64,73,77,113

InterPro domains:
  IPR038929 Coiled-coil domain-containing protein 13 [PTHR31935] (49-239)

Sequence (303 aa):
MDGDSDEIKEQLRLQFQALQEQQVQRIQKRLEMKKTERDKTDPNAPPLSSLDNISFTEEDDDMTDVFNARVMQNENEQLQDYVRELRDENGRLYKLLSEKDFEIKHLKKKREEERLALAGTAGLAGDAAATKIVELSKKNRELAADIEREKTKTKQANNRVKELEKENSPVVKSLQEKLSTAQLKMTEYRNQIQTFKQELKIAHKVLSCEVGEDVNIQQILCNPGGWRGRSQQILALQNRKLTMDYEVLLEEHSDMKKKLEASKARSKVLSTEIKALKSQISTLLDKGKHDDELVDALLVTDS

Secondary structure (DSSP, 8-state):
--HHHHHHHHHHHHHHHHHHHHHHHHHHHHHHHHHHGGG----------------------SSHHHHHHHHHHHHHHHHHHHHHHHHHHHHHHHHHHHHHHHHHHHHHHHHHHHHHHHHHHHTHHHHHHHHHHHHHHHHHHHHHHHHHHHHHHHHHHHHHHHHHHHHHHHHHHHHHHHHHHHHHHHHHHHHHHHHHHHHHHHHHHHHHHHH-TT--HHHHHH-GGG---HHHHHHHHHHHHHHHHHHHHHHHHHHHHHHHHHHHHHHHHHHHHHHHHHHHHHHHHHHHHHHHHHHHHHHHTT-

Foldseek 3Di:
DCPVVVVVVVVVVVVVVVVVVVVVVVVVVVVVVVVVVVVDDDDDDDDDDDDDDDDDDDDDDDVVVVVVVVVVVVVVVVVVVVVVVVVVVVVVVVVVVVVVVVVVVVVVVVVVVVVVVCVVCVPPVVVVVVVVVVVVVVVVVVVVVVVVVVVVVVVVVVVVVVVVCVVVVVVVVVVVVVVVVVVVVVVVVVVVVVVVVVVVVVVVVVVCVFQDVPDDPVVCVVPVPPGATPVRVVVVVVVVVVVVVVVVVVVVVVVVVVVVVVVVVVVVVVVVVVVVVVVVVVVVVVVVVVVVVVVVVVVVVVD

Mean predicted aligned error: 21.01 Å